Protein AF-A0AA41YH87-F1 (afdb_monomer)

Radius of gyration: 29.19 Å; Cα contacts (8 Å, |Δi|>4): 108; chains: 1; bounding box: 54×92×80 Å

Mean predicted aligned error: 12.36 Å

pLDDT: mean 82.87, std 22.03, range [35.12, 98.81]

Structure (mmCIF, N/CA/C/O backbone):
data_AF-A0AA41YH87-F1
#
_entry.id   AF-A0AA41YH87-F1
#
loop_
_atom_site.group_PDB
_atom_site.id
_atom_site.type_symbol
_atom_site.label_atom_id
_atom_site.label_alt_id
_atom_site.label_comp_id
_atom_site.label_asym_id
_atom_site.label_entity_id
_atom_site.label_seq_id
_atom_site.pdbx_PDB_ins_code
_atom_site.Cartn_x
_atom_site.Cartn_y
_atom_site.Cartn_z
_atom_site.occupancy
_atom_site.B_iso_or_equiv
_atom_site.auth_seq_id
_atom_site.auth_comp_id
_atom_site.auth_asym_id
_atom_site.auth_atom_id
_atom_site.pdbx_PDB_model_num
ATOM 1 N N . MET A 1 1 ? -31.831 76.278 13.218 1.00 44.53 1 MET A N 1
ATOM 2 C CA . MET A 1 1 ? -31.121 75.094 13.741 1.00 44.53 1 MET A CA 1
ATOM 3 C C . MET A 1 1 ? -32.189 74.102 14.171 1.00 44.53 1 MET A C 1
ATOM 5 O O . MET A 1 1 ? -32.924 74.46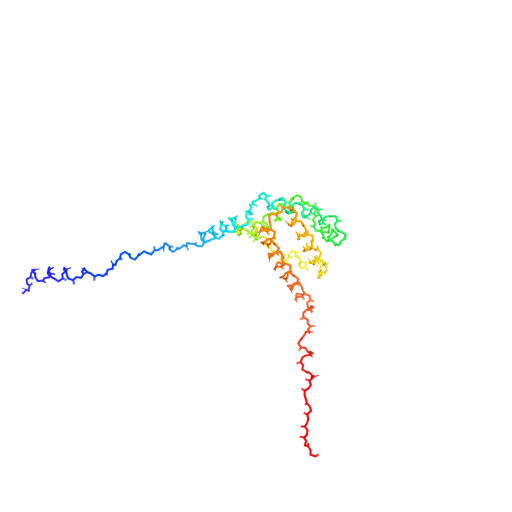3 15.080 1.00 44.53 1 MET A O 1
ATOM 9 N N . PRO A 1 2 ? -32.407 72.963 13.494 1.00 42.06 2 PRO A N 1
ATOM 10 C CA . PRO A 1 2 ? -33.414 72.016 13.960 1.00 42.06 2 PRO A CA 1
ATOM 11 C C . PRO A 1 2 ? -32.928 71.249 15.204 1.00 42.06 2 PRO A C 1
ATOM 13 O O . PRO A 1 2 ? -31.738 70.976 15.354 1.00 42.06 2 PRO A O 1
ATOM 16 N N . ASP A 1 3 ? -33.885 70.968 16.090 1.00 54.03 3 ASP A N 1
ATOM 17 C CA . ASP A 1 3 ? -33.749 70.502 17.475 1.00 54.03 3 ASP A CA 1
ATOM 18 C C . ASP A 1 3 ? -33.145 69.096 17.659 1.00 54.03 3 ASP A C 1
ATOM 20 O O . ASP A 1 3 ? -33.510 68.135 16.977 1.00 54.03 3 ASP A O 1
ATOM 24 N N . HIS A 1 4 ? -32.312 68.959 18.700 1.00 49.84 4 HIS A N 1
ATOM 25 C CA . HIS A 1 4 ? -31.611 67.734 19.131 1.00 49.84 4 HIS A CA 1
ATOM 26 C C . HIS A 1 4 ? -32.544 66.522 19.333 1.00 49.84 4 HIS A C 1
ATOM 28 O O . HIS A 1 4 ? -32.172 65.380 19.074 1.00 49.84 4 HIS A O 1
ATOM 34 N N . LYS A 1 5 ? -33.805 66.765 19.712 1.00 51.81 5 LYS A N 1
ATOM 35 C CA . LYS A 1 5 ? -34.815 65.719 19.954 1.00 51.81 5 LYS A CA 1
ATOM 36 C C . LYS A 1 5 ? -35.290 64.991 18.690 1.00 51.81 5 LYS A C 1
ATOM 38 O O . LYS A 1 5 ? -35.874 63.914 18.797 1.00 51.81 5 LYS A O 1
ATOM 43 N N . MET A 1 6 ? -35.074 65.566 17.504 1.00 46.69 6 MET A N 1
ATOM 44 C CA . MET A 1 6 ? -35.503 64.968 16.235 1.00 46.69 6 MET A CA 1
ATOM 45 C C . MET A 1 6 ? -34.471 63.974 15.676 1.00 46.69 6 MET A C 1
ATOM 47 O O . MET A 1 6 ? -34.865 63.030 14.995 1.00 46.69 6 MET A O 1
ATOM 51 N N . MET A 1 7 ? -33.182 64.123 16.016 1.00 48.84 7 MET A N 1
ATOM 52 C CA . MET A 1 7 ? -32.144 63.151 15.637 1.00 48.84 7 MET A CA 1
ATOM 53 C C . MET A 1 7 ? -32.143 61.903 16.529 1.00 48.84 7 MET A C 1
ATOM 55 O O . MET A 1 7 ? -31.853 60.814 16.042 1.00 48.84 7 MET A O 1
ATOM 59 N N . GLU A 1 8 ? -32.558 62.022 17.793 1.00 47.41 8 GLU A N 1
ATOM 60 C CA . GLU A 1 8 ? -32.632 60.879 18.718 1.00 47.41 8 GLU A CA 1
ATOM 61 C C . GLU A 1 8 ? -33.731 59.875 18.309 1.00 47.41 8 GLU A C 1
ATOM 63 O O . GLU A 1 8 ? -33.528 58.666 18.354 1.00 47.41 8 GLU A O 1
ATOM 68 N N . ARG A 1 9 ? -34.856 60.356 17.755 1.00 47.72 9 ARG A N 1
ATOM 69 C CA . ARG A 1 9 ? -35.954 59.497 17.261 1.00 47.72 9 ARG A CA 1
ATOM 70 C C . ARG A 1 9 ? -35.672 58.791 15.931 1.00 47.72 9 ARG A C 1
ATOM 72 O O . ARG A 1 9 ? -36.423 57.893 15.558 1.00 47.72 9 ARG A O 1
ATOM 79 N N . MET A 1 10 ? -34.620 59.183 15.211 1.00 40.84 10 MET A N 1
ATOM 80 C CA . MET A 1 10 ? -34.190 58.498 13.984 1.00 40.84 10 MET A CA 1
ATOM 81 C C . MET A 1 10 ? -33.182 57.372 14.259 1.00 40.84 10 MET A C 1
ATOM 83 O O . MET A 1 10 ? -32.973 56.536 13.383 1.00 40.84 10 MET A O 1
ATOM 87 N N . ALA A 1 11 ? -32.622 57.294 15.472 1.00 45.78 11 ALA A N 1
ATOM 88 C CA . ALA A 1 11 ? -31.689 56.239 15.867 1.00 45.78 11 ALA A CA 1
ATOM 89 C C . ALA A 1 11 ? -32.376 54.971 16.421 1.00 45.78 11 ALA A C 1
ATOM 91 O O . ALA A 1 11 ? -31.776 53.901 16.405 1.00 45.78 11 ALA A O 1
ATOM 92 N N . GLU A 1 12 ? -33.640 55.045 16.854 1.00 40.56 12 GLU A N 1
ATOM 93 C CA . GLU A 1 12 ? -34.347 53.912 17.487 1.00 40.56 12 GLU A CA 1
ATOM 94 C C . GLU A 1 12 ? -35.208 53.060 16.534 1.00 40.56 12 GLU A C 1
ATOM 96 O O . GLU A 1 12 ? -35.778 52.052 16.950 1.00 40.56 12 GLU A O 1
ATOM 101 N N . LYS A 1 13 ? -35.302 53.402 15.241 1.00 48.38 13 LYS A N 1
ATOM 102 C CA . LYS A 1 13 ? -36.143 52.670 14.273 1.00 48.38 13 LYS A CA 1
ATOM 103 C C . LYS A 1 13 ? -35.336 51.917 13.215 1.00 48.38 13 LYS A C 1
ATOM 105 O O . LYS A 1 13 ? -35.600 52.066 12.030 1.00 48.38 13 LYS A O 1
ATOM 110 N N . ASN A 1 14 ? -34.370 51.109 13.650 1.00 36.12 14 ASN A N 1
ATOM 111 C CA . ASN A 1 14 ? -33.783 50.035 12.836 1.00 36.12 14 ASN A CA 1
ATOM 112 C C . ASN A 1 14 ? -33.251 48.889 13.714 1.00 36.12 14 ASN A C 1
ATOM 114 O O . ASN A 1 14 ? -32.131 48.415 13.561 1.00 36.12 14 ASN A O 1
ATOM 118 N N . MET A 1 15 ? -34.091 48.424 14.640 1.00 44.00 15 MET A N 1
ATOM 119 C CA . MET A 1 15 ? -33.871 47.184 15.379 1.00 44.00 15 MET A CA 1
ATOM 120 C C . MET A 1 15 ? -35.036 46.234 15.099 1.00 44.00 15 MET A C 1
ATOM 122 O O . MET A 1 15 ? -36.010 46.215 15.840 1.00 44.00 15 MET A O 1
ATOM 126 N N . ALA A 1 16 ? -34.959 45.516 13.974 1.00 47.44 16 ALA A N 1
ATOM 127 C CA . ALA A 1 16 ? -35.670 44.256 13.726 1.00 47.44 16 ALA A CA 1
ATOM 128 C C . ALA A 1 16 ? -35.273 43.679 12.355 1.00 47.44 16 ALA A C 1
ATOM 130 O O . ALA A 1 16 ? -36.016 43.829 11.391 1.00 47.44 16 ALA A O 1
ATOM 131 N N . ALA A 1 17 ? -34.101 43.048 12.274 1.00 44.59 17 ALA A N 1
ATOM 132 C CA . ALA A 1 17 ? -33.824 41.906 11.396 1.00 44.59 17 ALA A CA 1
ATOM 133 C C . ALA A 1 17 ? -32.347 41.528 11.544 1.00 44.59 17 ALA A C 1
ATOM 135 O O . ALA A 1 17 ? -31.503 42.091 10.865 1.00 44.59 17 ALA A O 1
ATOM 136 N N . ASP A 1 18 ? -32.043 40.631 12.475 1.00 36.50 18 ASP A N 1
ATOM 137 C CA . ASP A 1 18 ? -31.245 39.445 12.161 1.00 36.50 18 ASP A CA 1
ATOM 138 C C . ASP A 1 18 ? -31.349 38.492 13.354 1.00 36.50 18 ASP A C 1
ATOM 140 O O . ASP A 1 18 ? -31.059 38.855 14.497 1.00 36.50 18 ASP A O 1
ATOM 144 N N . GLY A 1 19 ? -31.906 37.307 13.111 1.00 37.94 19 GLY A N 1
ATOM 145 C CA . GLY A 1 19 ? -31.975 36.260 14.124 1.00 37.94 19 GLY A CA 1
ATOM 146 C C . GLY A 1 19 ? -30.574 35.725 14.424 1.00 37.94 19 GLY A C 1
ATOM 147 O O . GLY A 1 19 ? -29.628 36.027 13.697 1.00 37.94 19 GLY A O 1
ATOM 148 N N . PRO A 1 20 ? -30.398 34.889 15.460 1.00 41.78 20 PRO A N 1
ATOM 149 C CA . PRO A 1 20 ? -29.190 34.092 15.555 1.00 41.78 20 PRO A CA 1
ATOM 150 C C . PRO A 1 20 ? -29.230 33.079 14.405 1.00 41.78 20 PRO A C 1
ATOM 152 O O . PRO A 1 20 ? -29.770 31.981 14.544 1.00 41.78 20 PRO A O 1
ATOM 155 N N . GLU A 1 21 ? -28.704 33.460 13.241 1.00 42.56 21 GLU A N 1
ATOM 156 C CA . GLU A 1 21 ? -28.328 32.502 12.217 1.00 42.56 21 GLU A CA 1
ATOM 157 C C . GLU A 1 21 ? -27.317 31.570 12.881 1.00 42.56 21 GLU A C 1
ATOM 159 O O . GLU A 1 21 ? -26.202 31.955 13.241 1.00 42.56 21 GLU A O 1
ATOM 164 N N . SER A 1 22 ? -27.769 30.343 13.135 1.00 47.03 22 SER A N 1
ATOM 165 C CA . SER A 1 22 ? -26.945 29.216 13.535 1.00 47.03 22 SER A CA 1
ATOM 166 C C . SER A 1 22 ? -25.978 28.916 12.390 1.00 47.03 22 SER A C 1
ATOM 168 O O . SER A 1 22 ? -26.154 27.986 11.607 1.00 47.03 22 SER A O 1
ATOM 170 N N . ALA A 1 23 ? -24.954 29.750 12.256 1.00 44.34 23 ALA A N 1
ATOM 171 C CA . ALA A 1 23 ? -23.820 29.482 11.408 1.00 44.34 23 ALA A CA 1
ATOM 172 C C . ALA A 1 23 ? -22.988 28.432 12.138 1.00 44.34 23 ALA A C 1
ATOM 174 O O . ALA A 1 23 ? -22.139 28.748 12.975 1.00 44.34 23 ALA A O 1
ATOM 175 N N . ALA A 1 24 ? -23.266 27.159 11.847 1.00 49.97 24 ALA A N 1
ATOM 176 C CA . ALA A 1 24 ? -22.319 26.091 12.124 1.00 49.97 24 ALA A CA 1
ATOM 177 C C . ALA A 1 24 ? -20.919 26.572 11.682 1.00 49.97 24 ALA A C 1
ATOM 179 O O . ALA A 1 24 ? -20.800 27.130 10.582 1.00 49.97 24 ALA A O 1
ATOM 180 N N . PRO A 1 25 ? -19.872 26.429 12.517 1.00 54.53 25 PRO A N 1
ATOM 181 C CA . PRO A 1 25 ? -18.551 26.940 12.179 1.00 54.53 25 PRO A CA 1
ATOM 182 C C . PRO A 1 25 ? -18.125 26.432 10.801 1.00 54.53 25 PRO A C 1
ATOM 184 O O . PRO A 1 25 ? -18.286 25.249 10.500 1.00 54.53 25 PRO A O 1
ATOM 187 N N . ARG A 1 26 ? -17.591 27.317 9.947 1.00 59.16 26 ARG A N 1
ATOM 188 C CA . ARG A 1 26 ? -16.990 26.905 8.672 1.00 59.16 26 ARG A CA 1
ATOM 189 C C . ARG A 1 26 ? -15.789 26.023 8.982 1.00 59.16 26 ARG A C 1
ATOM 191 O O . ARG A 1 26 ? -14.703 26.517 9.260 1.00 59.16 26 ARG A O 1
ATOM 198 N N . GLU A 1 27 ? -16.027 24.722 8.964 1.00 59.44 27 GLU A N 1
ATOM 199 C CA . GLU A 1 27 ? -15.049 23.704 9.305 1.00 59.44 27 GLU A CA 1
ATOM 200 C C . GLU A 1 27 ? -13.772 23.849 8.470 1.00 59.44 27 GLU A C 1
ATOM 202 O O . GLU A 1 27 ? -13.808 23.803 7.234 1.00 59.44 27 GLU A O 1
ATOM 207 N N . GLY A 1 28 ? -12.632 23.992 9.147 1.00 72.19 28 GLY A N 1
ATOM 208 C CA . GLY A 1 28 ? -11.332 24.094 8.491 1.00 72.19 28 GLY A CA 1
ATOM 209 C C . GLY A 1 28 ? -10.930 22.789 7.794 1.00 72.19 28 GLY A C 1
ATOM 210 O O . GLY A 1 28 ? -11.385 21.697 8.145 1.00 72.19 28 GLY A O 1
ATOM 211 N N . GLY A 1 29 ? -10.014 22.873 6.823 1.00 81.69 29 GLY A N 1
ATOM 212 C CA . GLY A 1 29 ? -9.455 21.698 6.136 1.00 81.69 29 GLY A CA 1
ATOM 213 C C . GLY A 1 29 ? -8.954 20.583 7.078 1.00 81.69 29 GLY A C 1
ATOM 214 O O . GLY A 1 29 ? -9.273 19.418 6.831 1.00 81.69 29 GLY A O 1
ATOM 215 N N . PRO A 1 30 ? -8.224 20.891 8.173 1.00 84.12 30 PRO A N 1
ATOM 216 C CA . PRO A 1 30 ? -7.782 19.886 9.144 1.00 84.12 30 PRO A CA 1
ATOM 217 C C . PRO A 1 30 ? -8.930 19.190 9.886 1.00 84.12 30 PRO A C 1
ATOM 219 O O . PRO A 1 30 ? -8.925 17.967 10.007 1.00 84.12 30 PRO A O 1
ATOM 222 N N . GLU A 1 31 ? -9.935 19.945 10.326 1.00 86.31 31 GLU A N 1
ATOM 223 C CA . GLU A 1 31 ? -11.087 19.414 11.064 1.00 86.31 31 GLU A CA 1
ATOM 224 C C . GLU A 1 31 ? -11.933 18.494 10.183 1.00 86.31 31 GLU A C 1
ATOM 226 O O . GLU A 1 31 ? -12.374 17.428 10.617 1.00 86.31 31 GLU A O 1
ATOM 231 N N . ARG A 1 32 ? -12.118 18.878 8.912 1.00 86.31 32 ARG A N 1
ATOM 232 C CA . ARG A 1 32 ? -12.841 18.064 7.931 1.00 86.31 32 ARG A CA 1
ATOM 233 C C . ARG A 1 32 ? -12.152 16.721 7.725 1.00 86.31 32 ARG A C 1
ATOM 235 O O . ARG A 1 32 ? -12.827 15.694 7.696 1.00 86.31 32 ARG A O 1
ATOM 242 N N . ARG A 1 33 ? -10.820 16.716 7.603 1.00 87.62 33 ARG A N 1
ATOM 243 C CA . ARG A 1 33 ? -10.047 15.470 7.497 1.00 87.62 33 ARG A CA 1
ATOM 244 C C . ARG A 1 33 ? -10.216 14.611 8.744 1.00 87.62 33 ARG A C 1
ATOM 246 O O . ARG A 1 33 ? -10.541 13.441 8.601 1.00 87.62 33 ARG A O 1
ATOM 253 N N . ALA A 1 34 ? -10.099 15.198 9.936 1.00 90.38 34 ALA A N 1
ATOM 254 C CA . ALA A 1 34 ? -10.263 14.471 11.194 1.00 90.38 34 ALA A CA 1
ATOM 255 C C . ALA A 1 34 ? -11.636 13.784 11.304 1.00 90.38 34 ALA A C 1
ATOM 257 O O . ALA A 1 34 ? -11.698 12.599 11.627 1.00 90.38 34 ALA A O 1
ATOM 258 N N . ARG A 1 35 ? -12.730 14.477 10.952 1.00 93.81 35 ARG A N 1
ATOM 259 C CA . ARG A 1 35 ? -14.074 13.871 10.929 1.00 93.81 35 ARG A CA 1
ATOM 260 C C . ARG A 1 35 ? -14.196 12.727 9.926 1.00 93.81 35 ARG A C 1
ATOM 262 O O . ARG A 1 35 ? -14.799 11.704 10.242 1.00 93.81 35 ARG A O 1
ATOM 269 N N . ILE A 1 36 ? -13.628 12.876 8.728 1.00 93.31 36 ILE A N 1
ATOM 270 C CA . ILE A 1 36 ? -13.641 11.807 7.719 1.00 93.31 36 ILE A CA 1
ATOM 271 C C . ILE A 1 36 ? -12.866 10.589 8.227 1.00 93.31 36 ILE A C 1
ATOM 273 O O . ILE A 1 36 ? -13.396 9.479 8.180 1.00 93.31 36 ILE A O 1
ATOM 277 N N . THR A 1 37 ? -11.654 10.795 8.748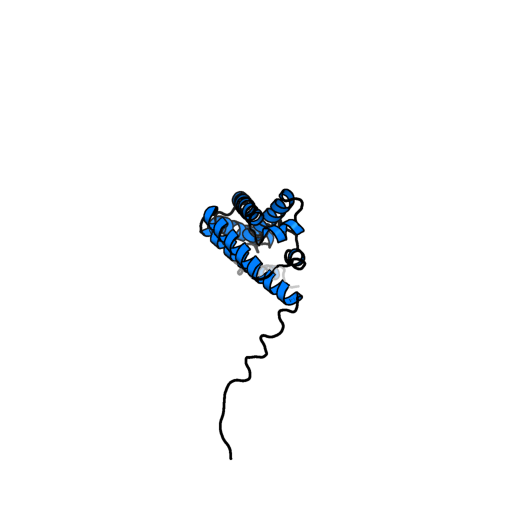 1.00 95.00 37 THR A N 1
ATOM 278 C CA . THR A 1 37 ? -10.819 9.735 9.324 1.00 95.00 37 THR A CA 1
ATOM 279 C C . THR A 1 37 ? -11.552 9.016 10.451 1.00 95.00 37 THR A C 1
ATOM 281 O O . THR A 1 37 ? -11.681 7.796 10.405 1.00 95.00 37 THR A O 1
ATOM 284 N N . GLN A 1 38 ? -12.127 9.752 11.406 1.00 95.19 38 GLN A N 1
ATOM 285 C CA . GLN A 1 38 ? -12.894 9.165 12.504 1.00 95.19 38 GLN A CA 1
ATOM 286 C C . GLN A 1 38 ? -14.093 8.353 11.994 1.00 95.19 38 GLN A C 1
ATOM 288 O O . GLN A 1 38 ? -14.334 7.243 12.464 1.00 95.19 38 GLN A O 1
ATOM 293 N N . GLY A 1 39 ? -14.817 8.863 10.994 1.00 96.94 39 GLY A N 1
ATOM 294 C CA . GLY A 1 39 ? -15.927 8.139 10.381 1.00 96.94 39 GLY A CA 1
ATOM 295 C C . GLY A 1 39 ? -15.488 6.855 9.672 1.00 96.94 39 GLY A C 1
ATOM 296 O O . GLY A 1 39 ? -16.221 5.870 9.697 1.00 96.94 39 GLY A O 1
ATOM 297 N N . ILE A 1 40 ? -14.307 6.839 9.046 1.00 96.38 40 ILE A N 1
ATOM 298 C CA . ILE A 1 40 ? -13.725 5.615 8.478 1.00 96.38 40 ILE A CA 1
ATOM 299 C C . ILE A 1 40 ? -13.455 4.612 9.597 1.00 96.38 40 ILE A C 1
ATOM 301 O O . ILE A 1 40 ? -14.004 3.517 9.547 1.00 96.38 40 ILE A O 1
ATOM 305 N N . MET A 1 41 ? -12.697 5.012 10.622 1.00 97.31 41 MET A N 1
ATOM 306 C CA . MET A 1 41 ? -12.326 4.142 11.745 1.00 97.31 41 MET A CA 1
ATOM 307 C C . MET A 1 41 ? -13.556 3.528 12.424 1.00 97.31 41 MET A C 1
ATOM 309 O O . MET A 1 41 ? -13.569 2.339 12.709 1.00 97.31 41 MET A O 1
ATOM 313 N N . GLN A 1 42 ? -14.626 4.304 12.621 1.00 97.19 42 GLN A N 1
ATOM 314 C CA . GLN A 1 42 ? -15.870 3.805 13.217 1.00 97.19 42 GLN A CA 1
ATOM 315 C C . GLN A 1 42 ? -16.590 2.766 12.350 1.00 97.19 42 GLN A C 1
ATOM 317 O O . GLN A 1 42 ? -17.171 1.828 12.886 1.00 97.19 42 GLN A O 1
ATOM 322 N N . ARG A 1 43 ? -16.587 2.931 11.021 1.00 97.56 43 ARG A N 1
ATOM 323 C CA . ARG A 1 43 ? -17.282 2.007 10.108 1.00 97.56 43 ARG A CA 1
ATOM 324 C C . ARG A 1 43 ? -16.485 0.744 9.814 1.00 97.56 43 ARG A C 1
ATOM 326 O O . ARG A 1 43 ? -17.087 -0.285 9.528 1.00 97.56 43 ARG A O 1
ATOM 333 N N . THR A 1 44 ? -15.159 0.835 9.811 1.00 97.75 44 THR A N 1
ATOM 334 C CA . THR A 1 44 ? -14.284 -0.263 9.382 1.00 97.75 44 THR A CA 1
ATOM 335 C C . THR A 1 44 ? -13.574 -0.952 10.540 1.00 97.75 44 THR A C 1
ATOM 337 O O . THR A 1 44 ? -13.189 -2.105 10.398 1.00 97.75 44 THR A O 1
ATOM 340 N N . GLY A 1 45 ? -13.391 -0.272 11.674 1.00 97.69 45 GLY A N 1
ATOM 341 C CA . GLY A 1 45 ? -12.549 -0.738 12.776 1.00 97.69 45 GLY A CA 1
ATOM 342 C C . GLY A 1 45 ? -11.047 -0.596 12.512 1.00 97.69 45 GLY A C 1
ATOM 343 O O . GLY A 1 45 ? -10.255 -1.105 13.294 1.00 97.69 45 GLY A O 1
ATOM 344 N N . ILE A 1 46 ? -10.643 0.072 11.424 1.00 98.38 46 ILE A N 1
ATOM 345 C CA . ILE A 1 46 ? -9.225 0.232 11.079 1.00 98.38 46 ILE A CA 1
ATOM 346 C C . ILE A 1 46 ? -8.532 1.133 12.102 1.00 98.38 46 ILE A C 1
ATOM 348 O O . ILE A 1 46 ? -8.950 2.271 12.326 1.00 98.38 46 ILE A O 1
ATOM 352 N N . ASP A 1 47 ? -7.414 0.647 12.630 1.00 97.88 47 ASP A N 1
ATOM 353 C CA . ASP A 1 47 ? -6.447 1.405 13.411 1.00 97.88 47 ASP A CA 1
ATOM 354 C C . ASP A 1 47 ? -5.010 1.132 12.928 1.00 97.88 47 ASP A C 1
ATOM 356 O O . ASP A 1 47 ? -4.774 0.436 11.937 1.00 97.88 47 ASP A O 1
ATOM 360 N N . GLU A 1 48 ? -4.033 1.726 13.610 1.00 97.62 48 GLU A N 1
ATOM 361 C CA . GLU A 1 48 ? -2.624 1.597 13.237 1.00 97.62 48 GLU A CA 1
ATOM 362 C C . GLU A 1 48 ? -2.039 0.210 13.507 1.00 97.62 48 GLU A C 1
ATOM 364 O O . GLU A 1 48 ? -1.135 -0.222 12.791 1.00 97.62 48 GLU A O 1
ATOM 369 N N . THR A 1 49 ? -2.574 -0.506 14.495 1.00 98.38 49 THR A N 1
ATOM 370 C CA . THR A 1 49 ? -2.165 -1.879 14.804 1.00 98.38 49 THR A CA 1
ATOM 371 C C . THR A 1 49 ? -2.587 -2.814 13.678 1.00 98.38 49 THR A C 1
ATOM 373 O O . THR A 1 49 ? -1.760 -3.566 13.167 1.00 98.38 49 THR A O 1
ATOM 376 N N . MET A 1 50 ? -3.836 -2.699 13.222 1.00 98.56 50 MET A N 1
ATOM 377 C CA . MET A 1 50 ? -4.373 -3.475 12.107 1.00 98.56 50 MET A CA 1
ATOM 378 C C . MET A 1 50 ? -3.609 -3.202 10.810 1.00 98.56 50 MET A C 1
ATOM 380 O O . MET A 1 50 ? -3.275 -4.131 10.078 1.00 98.56 50 MET A O 1
ATOM 384 N N . ILE A 1 51 ? -3.288 -1.933 10.528 1.00 98.56 51 ILE A N 1
ATOM 385 C CA . ILE A 1 51 ? -2.457 -1.579 9.369 1.00 98.56 51 ILE A CA 1
ATOM 386 C C . ILE A 1 51 ? -1.083 -2.244 9.480 1.00 98.56 51 ILE A C 1
ATOM 388 O O . ILE A 1 51 ? -0.602 -2.812 8.501 1.00 98.56 51 ILE A O 1
ATOM 392 N N . ALA A 1 52 ? -0.444 -2.175 10.650 1.00 98.44 52 ALA A N 1
ATOM 393 C CA . ALA A 1 52 ? 0.868 -2.771 10.853 1.00 98.44 52 ALA A CA 1
ATOM 394 C C . ALA A 1 52 ? 0.849 -4.291 10.645 1.00 98.44 52 ALA A C 1
ATOM 396 O O . ALA A 1 52 ? 1.718 -4.804 9.944 1.00 98.44 52 ALA A O 1
ATOM 397 N N . GLU A 1 53 ? -0.145 -4.984 11.200 1.00 98.62 53 GLU A N 1
ATOM 398 C CA . GLU A 1 53 ? -0.318 -6.432 11.065 1.00 98.62 53 GLU A CA 1
ATOM 399 C C . GLU A 1 53 ? -0.569 -6.847 9.611 1.00 98.62 53 GLU A C 1
ATOM 401 O O . GLU A 1 53 ? 0.191 -7.655 9.069 1.00 98.62 53 GLU A O 1
ATOM 406 N N . LEU A 1 54 ? -1.559 -6.234 8.948 1.00 98.75 54 LEU A N 1
ATOM 407 C CA . LEU A 1 54 ? -1.882 -6.508 7.546 1.00 98.75 54 LEU A CA 1
ATOM 408 C C . LEU A 1 54 ? -0.657 -6.321 6.646 1.00 98.75 54 LEU A C 1
ATOM 410 O O . LEU A 1 54 ? -0.323 -7.205 5.861 1.00 98.75 54 LEU A O 1
ATOM 414 N N . VAL A 1 55 ? 0.038 -5.186 6.773 1.00 98.56 55 VAL A N 1
ATOM 415 C CA . VAL A 1 55 ? 1.210 -4.872 5.944 1.00 98.56 55 VAL A CA 1
ATOM 416 C C . VAL A 1 55 ? 2.347 -5.855 6.207 1.00 98.56 55 VAL A C 1
ATOM 418 O O . VAL A 1 55 ? 2.939 -6.363 5.255 1.00 98.56 55 VAL A O 1
ATOM 421 N N . SER A 1 56 ? 2.650 -6.153 7.470 1.00 98.44 56 SER A N 1
ATOM 422 C CA . SER A 1 56 ? 3.727 -7.082 7.812 1.00 98.44 56 SER A CA 1
ATOM 423 C C . SER A 1 56 ? 3.460 -8.495 7.285 1.00 98.44 56 SER A C 1
ATOM 425 O O . SER A 1 56 ? 4.348 -9.082 6.667 1.00 98.44 56 SER A O 1
ATOM 427 N N . ILE A 1 57 ? 2.246 -9.026 7.458 1.00 98.69 57 ILE A N 1
ATOM 428 C CA . ILE A 1 57 ? 1.894 -10.371 6.976 1.00 98.69 57 ILE A CA 1
ATOM 429 C C . ILE A 1 57 ? 1.880 -10.409 5.446 1.00 98.69 57 ILE A C 1
ATOM 431 O O . ILE A 1 57 ? 2.436 -11.328 4.841 1.00 98.69 57 ILE A O 1
ATOM 435 N N . PHE A 1 58 ? 1.302 -9.392 4.808 1.00 98.75 58 PHE A N 1
ATOM 436 C CA . PHE A 1 58 ? 1.229 -9.316 3.355 1.00 98.75 58 PHE A CA 1
ATOM 437 C C . PHE A 1 58 ? 2.623 -9.322 2.716 1.00 98.75 58 PHE A C 1
ATOM 439 O O . PHE A 1 58 ? 2.903 -10.134 1.834 1.00 98.75 58 PHE A O 1
ATOM 446 N N . TYR A 1 59 ? 3.539 -8.475 3.188 1.00 98.44 59 TYR A N 1
ATOM 447 C CA . TYR A 1 59 ? 4.877 -8.411 2.602 1.00 98.44 59 TYR A CA 1
ATOM 448 C C . TYR A 1 59 ? 5.780 -9.586 2.994 1.00 98.44 59 TYR A C 1
ATOM 450 O O . TYR A 1 59 ? 6.715 -9.896 2.254 1.00 98.44 59 TYR A O 1
ATOM 458 N N . ALA A 1 60 ? 5.493 -10.293 4.090 1.00 98.31 60 ALA A N 1
ATOM 459 C CA . ALA A 1 60 ? 6.112 -11.593 4.346 1.00 98.31 60 ALA A CA 1
ATOM 460 C C . ALA A 1 60 ? 5.722 -12.621 3.266 1.00 98.31 60 ALA A C 1
ATOM 462 O O . ALA A 1 60 ? 6.559 -13.414 2.843 1.00 98.31 60 ALA A O 1
ATOM 463 N N . ARG A 1 61 ? 4.482 -12.577 2.757 1.00 98.56 61 ARG A N 1
ATOM 464 C CA . ARG A 1 61 ? 4.034 -13.433 1.641 1.00 98.56 61 ARG A CA 1
ATOM 465 C C . ARG A 1 61 ? 4.637 -13.010 0.311 1.00 98.56 61 ARG A C 1
ATOM 467 O O . ARG A 1 61 ? 5.097 -13.868 -0.432 1.00 98.56 61 ARG A O 1
ATOM 474 N N . VAL A 1 62 ? 4.699 -11.706 0.037 1.00 98.25 62 VAL A N 1
ATOM 475 C CA . VAL A 1 62 ? 5.345 -11.161 -1.174 1.00 98.25 62 VAL A CA 1
ATOM 476 C C . VAL A 1 62 ? 6.806 -11.612 -1.281 1.00 98.25 62 VAL A C 1
ATOM 478 O O . VAL A 1 62 ? 7.251 -11.965 -2.367 1.00 98.25 62 VAL A O 1
ATOM 481 N N . GLN A 1 63 ? 7.539 -11.663 -0.164 1.00 97.12 63 GLN A N 1
ATOM 482 C CA . GLN A 1 63 ? 8.929 -12.142 -0.128 1.00 97.12 63 GLN A CA 1
ATOM 483 C C . GLN A 1 63 ? 9.099 -13.620 -0.496 1.00 97.12 63 GLN A C 1
ATOM 485 O O . GLN A 1 63 ? 10.186 -14.026 -0.901 1.00 97.12 63 GLN A O 1
ATOM 490 N N . LEU A 1 64 ? 8.048 -14.423 -0.348 1.00 97.88 64 LEU A N 1
ATOM 491 C CA . LEU A 1 64 ? 8.056 -15.851 -0.666 1.00 97.88 64 LEU A CA 1
ATOM 492 C C . LEU A 1 64 ? 7.422 -16.150 -2.029 1.00 97.88 64 LEU A C 1
ATOM 494 O O . LEU A 1 64 ? 7.469 -17.290 -2.490 1.00 97.88 64 LEU A O 1
ATOM 498 N N . ASP A 1 65 ? 6.814 -15.151 -2.668 1.00 98.56 65 ASP A N 1
ATOM 499 C CA . ASP A 1 65 ? 6.105 -15.334 -3.921 1.00 98.56 65 ASP A CA 1
ATOM 500 C C . ASP A 1 65 ? 7.074 -15.401 -5.117 1.00 98.56 65 ASP A C 1
ATOM 502 O O . ASP A 1 65 ? 7.837 -14.459 -5.329 1.00 98.56 65 ASP A O 1
ATOM 506 N N . PRO A 1 66 ? 7.041 -16.459 -5.949 1.00 97.81 66 PRO A N 1
ATOM 507 C CA . PRO A 1 66 ? 7.996 -16.617 -7.047 1.00 97.81 66 PRO A CA 1
ATOM 508 C C . PRO A 1 66 ? 7.948 -15.518 -8.117 1.00 97.81 66 PRO A C 1
ATOM 510 O O . PRO A 1 66 ? 8.961 -15.288 -8.777 1.00 97.81 66 PRO A O 1
ATOM 513 N N . LEU A 1 67 ? 6.796 -14.867 -8.315 1.00 97.88 67 LEU A N 1
ATOM 514 C CA . LEU A 1 67 ? 6.633 -13.814 -9.319 1.00 97.88 67 LEU A CA 1
ATOM 515 C C . LEU A 1 67 ? 7.038 -12.449 -8.754 1.00 97.88 67 LEU A C 1
ATOM 517 O O . LEU A 1 67 ? 7.721 -11.677 -9.423 1.00 97.88 67 LEU A O 1
ATOM 521 N N . LEU A 1 68 ? 6.643 -12.150 -7.514 1.00 98.12 68 LEU A N 1
ATOM 522 C CA . LEU A 1 68 ? 6.879 -10.835 -6.916 1.00 98.12 68 LEU A CA 1
ATOM 523 C C . LEU A 1 68 ? 8.242 -10.718 -6.229 1.00 98.12 68 LEU A C 1
ATOM 525 O O . LEU A 1 68 ? 8.884 -9.671 -6.345 1.00 98.12 68 LEU A O 1
ATOM 529 N N . ALA A 1 69 ? 8.708 -11.760 -5.535 1.00 97.12 69 ALA A N 1
ATOM 530 C CA . ALA A 1 69 ? 9.936 -11.702 -4.743 1.00 97.12 69 ALA A CA 1
ATOM 531 C C . ALA A 1 69 ? 11.161 -11.216 -5.543 1.00 97.12 69 ALA A C 1
ATOM 533 O O . ALA A 1 69 ? 11.880 -10.359 -5.023 1.00 97.12 69 ALA A O 1
ATOM 534 N N . PRO A 1 70 ? 11.395 -11.645 -6.805 1.00 96.94 70 PRO A N 1
ATOM 535 C CA . PRO A 1 70 ? 12.525 -11.151 -7.594 1.00 96.94 70 PRO A CA 1
ATOM 536 C C . PRO A 1 70 ? 12.502 -9.635 -7.838 1.00 96.94 70 PRO A C 1
ATOM 538 O O . PRO A 1 70 ? 13.558 -9.004 -7.848 1.00 96.94 70 PRO A O 1
ATOM 541 N N . ILE A 1 71 ? 11.316 -9.032 -7.990 1.00 96.44 71 ILE A N 1
ATOM 542 C CA . ILE A 1 71 ? 11.164 -7.586 -8.216 1.00 96.44 71 ILE A CA 1
ATOM 543 C C . ILE A 1 71 ? 11.588 -6.798 -6.975 1.00 96.44 71 ILE A C 1
ATOM 545 O O . ILE A 1 71 ? 12.304 -5.800 -7.078 1.00 96.44 71 ILE A O 1
ATOM 549 N N . PHE A 1 72 ? 11.165 -7.256 -5.793 1.00 95.31 72 PHE A N 1
ATOM 550 C CA . PHE A 1 72 ? 11.524 -6.616 -4.529 1.00 95.31 72 PHE A CA 1
ATOM 551 C C . PHE A 1 72 ? 12.990 -6.858 -4.167 1.00 95.31 72 PHE A C 1
ATOM 553 O O . PHE A 1 72 ? 13.661 -5.919 -3.746 1.00 95.31 72 PHE A O 1
ATOM 560 N N . ALA A 1 73 ? 13.518 -8.064 -4.396 1.00 94.00 73 ALA A N 1
ATOM 561 C CA . ALA A 1 73 ? 14.916 -8.399 -4.121 1.00 94.00 73 ALA A CA 1
ATOM 562 C C . ALA A 1 73 ? 15.915 -7.531 -4.911 1.00 94.00 73 ALA A C 1
ATOM 564 O O . ALA A 1 73 ? 17.026 -7.299 -4.446 1.00 94.00 73 ALA A O 1
ATOM 565 N N . GLU A 1 74 ? 15.527 -7.009 -6.081 1.00 92.75 74 GLU A N 1
ATOM 566 C CA . GLU A 1 74 ? 16.365 -6.090 -6.865 1.00 92.75 74 GLU A CA 1
ATOM 567 C C . GLU A 1 74 ? 16.443 -4.671 -6.262 1.00 92.75 74 GLU A C 1
ATOM 569 O O . GLU A 1 74 ? 17.333 -3.895 -6.616 1.00 92.75 74 GLU A O 1
ATOM 574 N N . LYS A 1 75 ? 15.488 -4.279 -5.405 1.00 92.38 75 LYS A N 1
ATOM 575 C CA . LYS A 1 75 ? 15.312 -2.879 -4.963 1.00 92.38 75 LYS A CA 1
ATOM 576 C C . LYS A 1 75 ? 15.295 -2.673 -3.455 1.00 92.38 75 LYS A C 1
ATOM 578 O O . LYS A 1 75 ? 15.455 -1.536 -3.015 1.00 92.38 75 LYS A O 1
ATOM 583 N N . VAL A 1 76 ? 15.047 -3.722 -2.680 1.00 94.31 76 VAL A N 1
ATOM 584 C CA . VAL A 1 76 ? 14.880 -3.653 -1.229 1.00 94.31 76 VAL A CA 1
ATOM 585 C C . VAL A 1 76 ? 16.030 -4.388 -0.561 1.00 94.31 76 VAL A C 1
ATOM 587 O O . VAL A 1 76 ? 16.103 -5.612 -0.597 1.00 94.31 76 VAL A O 1
ATOM 590 N N . GLU A 1 77 ? 16.918 -3.618 0.060 1.00 92.44 77 GLU A N 1
ATOM 591 C CA . GLU A 1 77 ? 18.035 -4.141 0.854 1.00 92.44 77 GLU A CA 1
ATOM 592 C C . GLU A 1 77 ? 17.655 -4.238 2.339 1.00 92.44 77 GLU A C 1
ATOM 594 O O . GLU A 1 77 ? 17.858 -5.271 2.972 1.00 92.44 77 GLU A O 1
ATOM 599 N N . ASP A 1 78 ? 17.051 -3.176 2.881 1.00 96.00 78 ASP A N 1
ATOM 600 C CA . ASP A 1 78 ? 16.573 -3.101 4.264 1.00 96.00 78 ASP A CA 1
ATOM 601 C C . ASP A 1 78 ? 15.049 -3.287 4.307 1.00 96.00 78 ASP A C 1
ATOM 603 O O . ASP A 1 78 ? 14.269 -2.364 4.035 1.00 96.00 78 ASP A O 1
ATOM 607 N N . TRP A 1 79 ? 14.626 -4.512 4.627 1.00 95.62 79 TRP A N 1
ATOM 608 C CA . TRP A 1 79 ? 13.212 -4.860 4.730 1.00 95.62 79 TRP A CA 1
ATOM 609 C C . TRP A 1 79 ? 12.515 -4.167 5.896 1.00 95.62 79 TRP A C 1
ATOM 611 O O . TRP A 1 79 ? 11.380 -3.729 5.725 1.00 95.62 79 TRP A O 1
ATOM 621 N N . ASP A 1 80 ? 13.172 -3.992 7.040 1.00 95.25 80 ASP A N 1
ATOM 622 C CA . ASP A 1 80 ? 12.549 -3.362 8.206 1.00 95.25 80 ASP A CA 1
ATOM 623 C C . ASP A 1 80 ? 12.210 -1.899 7.900 1.00 95.25 80 ASP A C 1
ATOM 625 O O . ASP A 1 80 ? 11.067 -1.459 8.072 1.00 95.25 80 ASP A O 1
ATOM 629 N N . GLN A 1 81 ? 13.163 -1.156 7.326 1.00 96.06 81 GLN A N 1
ATOM 630 C CA . GLN A 1 81 ? 12.924 0.217 6.886 1.00 96.06 81 GLN A CA 1
ATOM 631 C C . GLN A 1 81 ? 11.847 0.291 5.793 1.00 96.06 81 GLN A C 1
ATOM 633 O O . GLN A 1 81 ? 11.007 1.203 5.795 1.00 96.06 81 GLN A O 1
ATOM 638 N N . HIS A 1 82 ? 11.855 -0.650 4.845 1.00 96.56 82 HIS A N 1
ATOM 639 C CA . HIS A 1 82 ? 10.865 -0.689 3.774 1.00 96.56 82 HIS A CA 1
ATOM 640 C C . HIS A 1 82 ? 9.447 -0.908 4.316 1.00 96.56 82 HIS A C 1
ATOM 642 O O . HIS A 1 82 ? 8.519 -0.190 3.932 1.00 96.56 82 HIS A O 1
ATOM 648 N N . ILE A 1 83 ? 9.283 -1.839 5.257 1.00 97.38 83 ILE A N 1
ATOM 649 C CA . ILE A 1 83 ? 8.000 -2.136 5.894 1.00 97.38 83 ILE A CA 1
ATOM 650 C C . ILE A 1 83 ? 7.479 -0.936 6.688 1.00 97.38 83 ILE A C 1
ATOM 652 O O . ILE A 1 83 ? 6.303 -0.598 6.554 1.00 97.38 83 ILE A O 1
ATOM 656 N N . GLU A 1 84 ? 8.321 -0.219 7.435 1.00 97.56 84 GLU A N 1
ATOM 657 C CA . GLU A 1 84 ? 7.883 0.991 8.150 1.00 97.56 84 GLU A CA 1
ATOM 658 C C . GLU A 1 84 ? 7.372 2.081 7.195 1.00 97.56 84 GLU A C 1
ATOM 660 O O . GLU A 1 84 ? 6.322 2.697 7.420 1.00 97.56 84 GLU A O 1
ATOM 665 N N . LYS A 1 85 ? 8.046 2.266 6.055 1.00 97.19 85 LYS A N 1
ATOM 666 C CA . LYS A 1 85 ? 7.576 3.172 4.998 1.00 97.19 85 LYS A CA 1
ATOM 667 C C . LYS A 1 85 ? 6.221 2.733 4.432 1.00 97.19 85 LYS A C 1
ATOM 669 O O . LYS A 1 85 ? 5.373 3.585 4.150 1.00 97.19 85 LYS A O 1
ATOM 6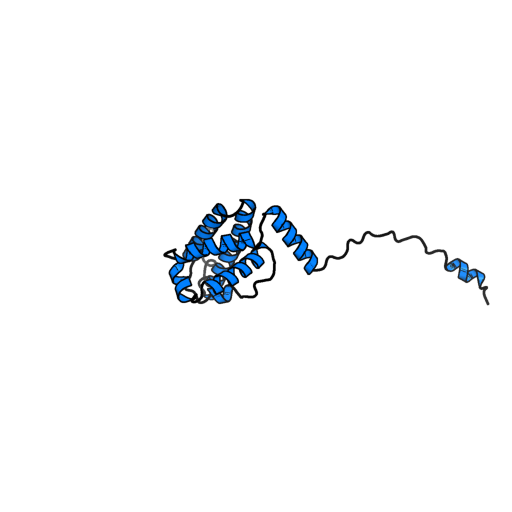74 N N . LEU A 1 86 ? 6.005 1.429 4.267 1.00 97.81 86 LEU A N 1
ATOM 675 C CA . LEU A 1 86 ? 4.753 0.867 3.760 1.00 97.81 86 LEU A CA 1
ATOM 676 C C . LEU A 1 86 ? 3.608 0.969 4.774 1.00 97.81 86 LEU A C 1
ATOM 678 O O . LEU A 1 86 ? 2.482 1.259 4.374 1.00 97.81 86 LEU A O 1
ATOM 682 N N . LYS A 1 87 ? 3.876 0.841 6.077 1.00 98.31 87 LYS A N 1
ATOM 683 C CA . LYS A 1 87 ? 2.884 1.115 7.132 1.00 98.31 87 LYS A CA 1
ATOM 684 C C . LYS A 1 87 ? 2.426 2.573 7.092 1.00 98.31 87 LYS A C 1
ATOM 686 O O . LYS A 1 87 ? 1.226 2.854 7.089 1.00 98.31 87 LYS A O 1
ATOM 691 N N . ALA A 1 88 ? 3.367 3.513 6.963 1.00 97.81 88 ALA A N 1
ATOM 692 C CA . ALA A 1 88 ? 3.036 4.928 6.795 1.00 97.81 88 ALA A CA 1
ATOM 693 C C . ALA A 1 88 ? 2.223 5.180 5.511 1.00 97.81 88 ALA A C 1
ATOM 695 O O . ALA A 1 88 ? 1.263 5.955 5.533 1.00 97.81 88 ALA A O 1
ATOM 696 N N . PHE A 1 89 ? 2.580 4.513 4.405 1.00 98.12 89 PHE A N 1
ATOM 697 C CA . PHE A 1 89 ? 1.835 4.575 3.143 1.00 98.12 89 PHE A CA 1
ATOM 698 C C . PHE A 1 89 ? 0.389 4.119 3.322 1.00 98.12 89 PHE A C 1
ATOM 700 O O . PHE A 1 89 ? -0.535 4.873 3.012 1.00 98.12 89 PHE A O 1
ATOM 707 N N . TRP A 1 90 ? 0.186 2.931 3.885 1.00 98.38 90 TRP A N 1
ATOM 708 C CA . TRP A 1 90 ? -1.144 2.362 4.064 1.00 98.38 90 TRP A CA 1
ATOM 709 C C . TRP A 1 90 ? -2.004 3.133 5.053 1.00 98.38 90 TRP A C 1
ATOM 711 O O . TRP A 1 90 ? -3.206 3.251 4.840 1.00 98.38 90 TRP A O 1
ATOM 721 N N . SER A 1 91 ? -1.412 3.761 6.063 1.00 97.81 91 SER A N 1
ATOM 722 C CA . SER A 1 91 ? -2.141 4.693 6.925 1.00 97.81 91 SER A CA 1
ATOM 723 C C . SER A 1 91 ? -2.564 5.972 6.205 1.00 97.81 91 SER A C 1
ATOM 725 O O . SER A 1 91 ? -3.705 6.413 6.363 1.00 97.81 91 SER A O 1
ATOM 727 N N . SER A 1 92 ? -1.711 6.555 5.355 1.00 97.06 92 SER A N 1
ATOM 728 C CA . SER A 1 92 ? -2.133 7.674 4.500 1.00 97.06 92 SER A CA 1
ATOM 729 C C . SER A 1 92 ? -3.270 7.262 3.560 1.00 97.06 92 SER A C 1
ATOM 731 O O . SER A 1 92 ? -4.215 8.023 3.367 1.00 97.06 92 SER A O 1
ATOM 733 N N . VAL A 1 93 ? -3.206 6.054 3.003 1.00 96.69 93 VAL A N 1
ATOM 734 C CA . VAL A 1 93 ? -4.191 5.523 2.051 1.00 96.69 93 VAL A CA 1
ATOM 735 C C . VAL A 1 93 ? -5.525 5.188 2.728 1.00 96.69 93 VAL A C 1
ATOM 737 O O . VAL A 1 93 ? -6.590 5.590 2.249 1.00 96.69 93 VAL A O 1
ATOM 740 N N . ALA A 1 94 ? -5.495 4.474 3.851 1.00 96.38 94 ALA A N 1
ATOM 741 C CA . ALA A 1 94 ? -6.688 3.989 4.535 1.00 96.38 94 ALA A CA 1
ATOM 742 C C . ALA A 1 94 ? -7.342 5.058 5.415 1.00 96.38 94 ALA A C 1
ATOM 744 O O . ALA A 1 94 ? -8.571 5.156 5.420 1.00 96.38 94 ALA A O 1
ATOM 745 N N . LEU A 1 95 ? -6.536 5.863 6.116 1.00 95.50 95 LEU A N 1
ATOM 746 C CA . LEU A 1 95 ? -6.982 6.786 7.164 1.00 95.50 95 LEU A CA 1
ATOM 747 C C . LEU A 1 95 ? -6.712 8.264 6.856 1.00 95.50 95 LEU A C 1
ATOM 749 O O . LEU A 1 95 ? -7.042 9.118 7.675 1.00 95.50 95 LEU A O 1
ATOM 753 N N . MET A 1 96 ? -6.141 8.598 5.694 1.00 92.81 96 MET A N 1
ATOM 754 C CA . MET A 1 96 ? -5.819 9.986 5.319 1.00 92.81 96 MET A CA 1
ATOM 755 C C . MET A 1 96 ? -4.885 10.680 6.328 1.00 92.81 96 MET A C 1
ATOM 757 O O . MET A 1 96 ? -4.951 11.897 6.505 1.00 92.81 96 MET A O 1
ATOM 761 N N . SER A 1 97 ? -4.012 9.914 6.993 1.00 89.94 97 SER A N 1
ATOM 762 C CA . SER A 1 97 ? -3.157 10.407 8.083 1.00 89.94 97 SER A CA 1
ATOM 763 C C . SER A 1 97 ? -2.065 11.382 7.634 1.00 89.94 97 SER A C 1
ATOM 765 O O . SER A 1 97 ? -1.583 12.179 8.435 1.00 89.94 97 SER A O 1
ATOM 767 N N . GLY A 1 98 ? -1.659 11.323 6.361 1.00 90.94 98 GLY A N 1
ATO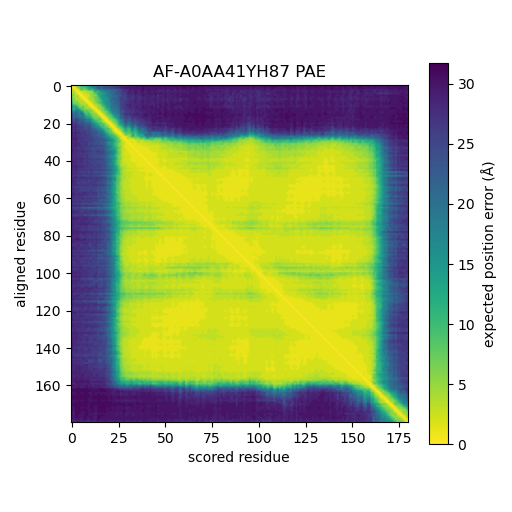M 768 C CA . GLY A 1 98 ? -0.591 12.158 5.811 1.00 90.94 98 GLY A CA 1
ATOM 769 C C . GLY A 1 98 ? 0.813 11.767 6.278 1.00 90.94 98 GLY A C 1
ATOM 770 O O . GLY A 1 98 ? 1.732 12.561 6.138 1.00 90.94 98 GLY A O 1
ATOM 771 N N . ARG A 1 99 ? 1.010 10.563 6.833 1.00 91.12 99 ARG A N 1
ATOM 772 C CA . ARG A 1 99 ? 2.326 10.114 7.328 1.00 91.12 99 ARG A CA 1
ATOM 773 C C . ARG A 1 99 ? 3.306 9.760 6.208 1.00 91.12 99 ARG A C 1
ATOM 775 O O . ARG A 1 99 ? 4.517 9.891 6.372 1.00 91.12 99 ARG A O 1
ATOM 782 N N . TYR A 1 100 ? 2.797 9.348 5.053 1.00 94.50 100 TYR A N 1
ATOM 783 C CA . TYR A 1 100 ? 3.605 9.062 3.870 1.00 94.50 100 TYR A CA 1
ATOM 784 C C . TYR A 1 100 ? 3.759 10.265 2.937 1.00 94.50 100 TYR A C 1
ATOM 786 O O . TYR A 1 100 ? 2.770 10.878 2.541 1.00 94.50 100 TYR A O 1
ATOM 794 N N . HIS A 1 101 ? 5.003 10.516 2.523 1.00 90.44 101 HIS A N 1
ATOM 795 C CA . HIS A 1 101 ? 5.407 11.659 1.693 1.00 90.44 101 HIS A CA 1
ATOM 796 C C . HIS A 1 101 ? 6.155 11.242 0.411 1.00 90.44 101 HIS A C 1
ATOM 798 O O . HIS A 1 101 ? 6.796 12.065 -0.240 1.00 90.44 101 HIS A O 1
ATOM 804 N N . GLY A 1 102 ? 6.138 9.951 0.066 1.00 91.31 102 GLY A N 1
ATOM 805 C CA . GLY A 1 102 ? 6.831 9.434 -1.115 1.00 91.31 102 GLY A CA 1
ATOM 806 C C . GLY A 1 102 ? 6.047 9.620 -2.417 1.00 91.31 102 GLY A C 1
ATOM 807 O O . GLY A 1 102 ? 4.914 10.096 -2.428 1.00 91.31 102 GLY A O 1
ATOM 808 N N . GLN A 1 103 ? 6.659 9.201 -3.526 1.00 92.75 103 GLN A N 1
ATOM 809 C CA . GLN A 1 103 ? 6.079 9.271 -4.869 1.00 92.75 103 GLN A CA 1
ATOM 810 C C . GLN A 1 103 ? 5.958 7.855 -5.454 1.00 92.75 103 GLN A C 1
ATOM 812 O O . GLN A 1 103 ? 6.908 7.380 -6.081 1.00 92.75 103 GLN A O 1
ATOM 817 N N . PRO A 1 104 ? 4.820 7.157 -5.253 1.00 92.94 104 PRO A N 1
ATOM 818 C CA . PRO A 1 104 ? 4.675 5.756 -5.640 1.00 92.94 104 PRO A CA 1
ATOM 819 C C . PRO A 1 104 ? 4.961 5.527 -7.124 1.00 92.94 104 PRO A C 1
ATOM 821 O O . PRO A 1 104 ? 5.794 4.691 -7.446 1.00 92.94 104 PRO A O 1
ATOM 824 N N . MET A 1 105 ? 4.377 6.326 -8.021 1.00 94.38 105 MET A N 1
ATOM 825 C CA . MET A 1 105 ? 4.592 6.185 -9.467 1.00 94.38 105 MET A CA 1
ATOM 826 C C . MET A 1 105 ? 6.081 6.202 -9.848 1.00 94.38 105 MET A C 1
ATOM 828 O O . MET A 1 105 ? 6.547 5.315 -10.554 1.00 94.38 105 MET A O 1
ATOM 832 N N . GLN A 1 106 ? 6.855 7.158 -9.321 1.00 93.94 106 GLN A N 1
ATOM 833 C CA . GLN A 1 106 ? 8.286 7.276 -9.630 1.00 93.94 106 GLN A CA 1
ATOM 834 C C . GLN A 1 106 ? 9.097 6.069 -9.147 1.00 93.94 106 GLN A C 1
ATOM 836 O O . GLN A 1 106 ? 10.067 5.686 -9.794 1.00 93.94 106 GLN A O 1
ATOM 841 N N . ALA A 1 107 ? 8.683 5.441 -8.044 1.00 93.31 107 ALA A N 1
ATOM 842 C CA . ALA A 1 107 ? 9.321 4.226 -7.550 1.00 93.31 10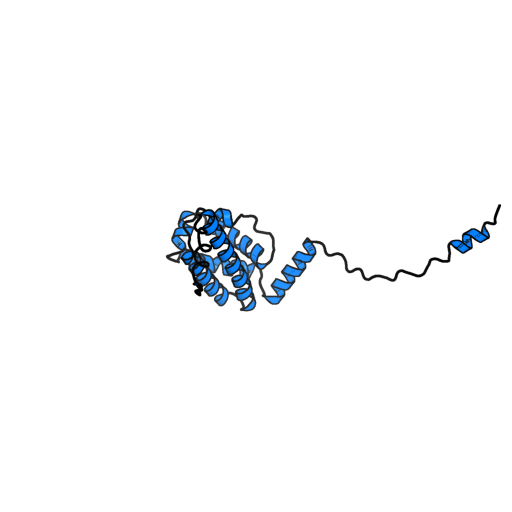7 ALA A CA 1
ATOM 843 C C . ALA A 1 107 ? 9.018 2.990 -8.419 1.00 93.31 107 ALA A C 1
ATOM 845 O O . ALA A 1 107 ? 9.852 2.092 -8.484 1.00 93.31 107 ALA A O 1
ATOM 846 N N . HIS A 1 108 ? 7.861 2.945 -9.094 1.00 95.44 108 HIS A N 1
ATOM 847 C CA . HIS A 1 108 ? 7.430 1.778 -9.877 1.00 95.44 108 HIS A CA 1
ATOM 848 C C . HIS A 1 108 ? 7.812 1.856 -11.365 1.00 95.44 108 HIS A C 1
ATOM 850 O O . HIS A 1 108 ? 8.048 0.821 -11.981 1.00 95.44 108 HIS A O 1
ATOM 856 N N . LEU A 1 109 ? 7.942 3.058 -11.942 1.00 93.44 109 LEU A N 1
ATOM 857 C CA . LEU A 1 109 ? 8.336 3.260 -13.348 1.00 93.44 109 LEU A CA 1
ATOM 858 C C . LEU A 1 109 ? 9.578 2.466 -13.812 1.00 93.44 109 LEU A C 1
ATOM 860 O O . LEU A 1 109 ? 9.512 1.875 -14.897 1.00 93.44 109 LEU A O 1
ATOM 864 N N . PRO A 1 110 ? 10.697 2.421 -13.056 1.00 93.44 110 PRO A N 1
ATOM 865 C CA . PRO A 1 110 ? 11.894 1.704 -13.496 1.00 93.44 110 PRO A CA 1
ATOM 866 C C . PRO A 1 110 ? 11.797 0.176 -13.348 1.00 93.44 110 PRO A C 1
ATOM 868 O O . PRO A 1 110 ? 12.707 -0.523 -13.790 1.00 93.44 110 PRO A O 1
ATOM 871 N N . LEU A 1 111 ? 10.746 -0.358 -12.714 1.00 93.44 111 LEU A N 1
ATOM 872 C CA . LEU A 1 111 ? 10.618 -1.790 -12.432 1.00 93.44 111 LEU A CA 1
ATOM 873 C C . LEU A 1 111 ? 10.095 -2.547 -13.648 1.00 93.44 111 LEU A C 1
ATOM 875 O O . LEU A 1 111 ? 9.179 -2.085 -14.322 1.00 93.44 111 LEU A O 1
ATOM 879 N N . ARG A 1 112 ? 10.603 -3.752 -13.904 1.00 91.12 112 ARG A N 1
ATOM 880 C CA . ARG A 1 112 ? 10.080 -4.635 -14.959 1.00 91.12 112 ARG A CA 1
ATOM 881 C C . ARG A 1 112 ? 8.814 -5.361 -14.490 1.00 91.12 112 ARG A C 1
ATOM 883 O O . ARG A 1 112 ? 8.844 -6.559 -14.258 1.00 91.12 112 ARG A O 1
ATOM 890 N N . ILE A 1 113 ? 7.732 -4.606 -14.327 1.00 94.25 113 ILE A N 1
ATOM 891 C CA . ILE A 1 113 ? 6.405 -5.101 -13.940 1.00 94.25 113 ILE A CA 1
ATOM 892 C C . ILE A 1 113 ? 5.393 -4.893 -1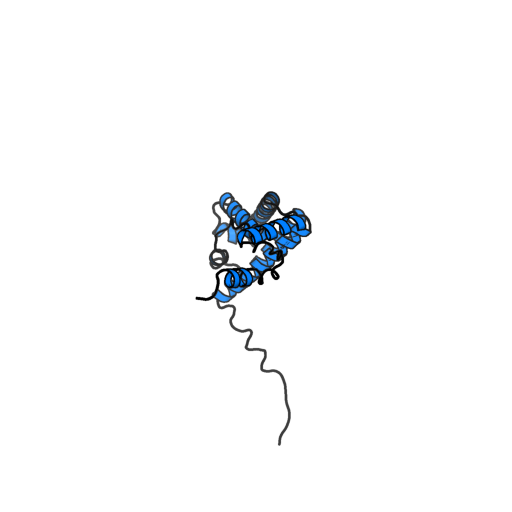5.069 1.00 94.25 113 ILE A C 1
ATOM 894 O O . ILE A 1 113 ? 5.535 -3.961 -15.870 1.00 94.25 113 ILE A O 1
ATOM 898 N N . ASP A 1 114 ? 4.388 -5.761 -15.098 1.00 92.44 114 ASP A N 1
ATOM 899 C CA . ASP A 1 114 ? 3.257 -5.794 -16.031 1.00 92.44 114 ASP A CA 1
ATOM 900 C C . ASP A 1 114 ? 1.964 -6.192 -15.286 1.00 92.44 114 ASP A C 1
ATOM 902 O O . ASP A 1 114 ? 1.983 -6.360 -14.063 1.00 92.44 114 ASP A O 1
ATOM 906 N N . ALA A 1 115 ? 0.858 -6.355 -16.019 1.00 94.62 115 ALA A N 1
ATOM 907 C CA . ALA A 1 115 ? -0.454 -6.719 -15.476 1.00 94.62 115 ALA A CA 1
ATOM 908 C C . ALA A 1 115 ? -0.413 -7.945 -14.546 1.00 94.62 115 ALA A C 1
ATOM 910 O O . ALA A 1 115 ? -1.000 -7.917 -13.467 1.00 94.62 115 ALA A O 1
ATOM 911 N N . SER A 1 116 ? 0.358 -8.982 -14.896 1.00 97.25 116 SER A N 1
ATOM 912 C CA . SER A 1 116 ? 0.423 -10.224 -14.111 1.00 97.25 116 SER A CA 1
ATOM 913 C C . SER A 1 116 ? 1.002 -10.009 -12.709 1.00 97.25 116 SER A C 1
ATOM 915 O O . SER A 1 116 ? 0.597 -10.665 -11.748 1.00 97.25 116 SER A O 1
ATOM 917 N N . HIS A 1 117 ? 1.912 -9.042 -12.561 1.00 98.06 117 HIS A N 1
ATOM 918 C CA . HIS A 1 117 ? 2.471 -8.679 -11.262 1.00 98.06 117 HIS A CA 1
ATOM 919 C C . HIS A 1 117 ? 1.438 -7.945 -10.399 1.00 98.06 117 HIS A C 1
ATOM 921 O O . HIS A 1 117 ? 1.363 -8.188 -9.196 1.00 98.06 117 HIS A O 1
ATOM 927 N N . PHE A 1 118 ? 0.632 -7.061 -10.997 1.00 98.00 118 PHE A N 1
ATOM 928 C CA . PHE A 1 118 ? -0.428 -6.352 -10.278 1.00 98.00 118 PHE A CA 1
ATOM 929 C C . PHE A 1 118 ? -1.554 -7.296 -9.856 1.00 98.00 118 PHE A C 1
ATOM 931 O O . PHE A 1 118 ? -1.959 -7.249 -8.695 1.00 98.00 118 PHE A O 1
ATOM 938 N N . GLU A 1 119 ? -1.998 -8.186 -10.747 1.00 98.31 119 GLU A N 1
ATOM 939 C CA . GLU A 1 119 ? -2.978 -9.236 -10.440 1.00 98.31 119 GLU A CA 1
ATOM 940 C C . GLU A 1 119 ? -2.499 -10.091 -9.264 1.00 98.31 119 GLU A C 1
ATOM 942 O O . GLU A 1 119 ? -3.180 -10.191 -8.244 1.00 98.31 119 GLU A O 1
ATOM 947 N N . ARG A 1 120 ? -1.263 -10.606 -9.332 1.00 98.62 120 ARG A N 1
ATOM 948 C CA . ARG A 1 120 ? -0.712 -11.440 -8.259 1.00 98.62 120 ARG A CA 1
ATOM 949 C C . ARG A 1 120 ? -0.579 -10.699 -6.930 1.00 98.62 120 ARG A C 1
ATOM 951 O O . ARG A 1 120 ? -0.824 -11.274 -5.868 1.00 98.62 120 ARG A O 1
ATOM 958 N N . TRP A 1 121 ? -0.164 -9.435 -6.972 1.00 98.69 121 TRP A N 1
ATOM 959 C CA . TRP A 1 121 ? -0.057 -8.599 -5.780 1.00 98.69 121 TRP A CA 1
ATOM 960 C C . TRP A 1 121 ? -1.435 -8.349 -5.151 1.00 98.69 121 TRP A C 1
ATOM 962 O O . TRP A 1 121 ? -1.557 -8.434 -3.928 1.00 98.69 121 TRP A O 1
ATOM 972 N N . LEU A 1 122 ? -2.471 -8.107 -5.965 1.00 98.81 122 LEU A N 1
ATOM 973 C CA . LEU A 1 122 ? -3.849 -7.929 -5.501 1.00 98.81 122 LEU A CA 1
ATOM 974 C C . LEU A 1 122 ? -4.419 -9.214 -4.895 1.00 98.81 122 LEU A C 1
ATOM 976 O O . LEU A 1 122 ? -4.998 -9.135 -3.817 1.00 98.81 122 LEU A O 1
ATOM 980 N N . ASP A 1 123 ? -4.196 -10.375 -5.513 1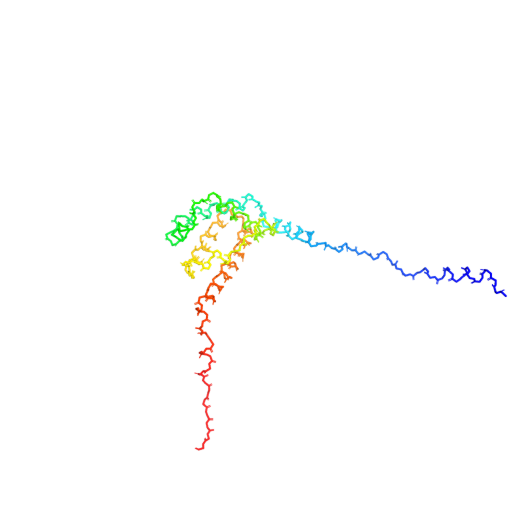.00 98.75 123 ASP A N 1
ATOM 981 C CA . ASP A 1 123 ? -4.657 -11.673 -4.995 1.00 98.75 123 ASP A CA 1
ATOM 982 C C . ASP A 1 123 ? -4.082 -11.969 -3.603 1.00 98.75 123 ASP A C 1
ATOM 984 O O . ASP A 1 123 ? -4.792 -12.365 -2.672 1.00 98.75 123 ASP A O 1
ATOM 988 N N . LEU A 1 124 ? -2.771 -11.758 -3.437 1.00 98.81 124 LEU A N 1
ATOM 989 C CA . LEU A 1 124 ? -2.104 -11.936 -2.148 1.00 98.81 124 LEU A CA 1
ATOM 990 C C . LEU A 1 124 ? -2.602 -10.925 -1.113 1.00 98.81 124 LEU A C 1
ATOM 992 O O . LEU A 1 124 ? -2.734 -11.264 0.067 1.00 98.81 124 LEU A O 1
ATOM 996 N N . PHE A 1 125 ? -2.866 -9.689 -1.536 1.00 98.81 125 PHE A N 1
ATOM 997 C CA 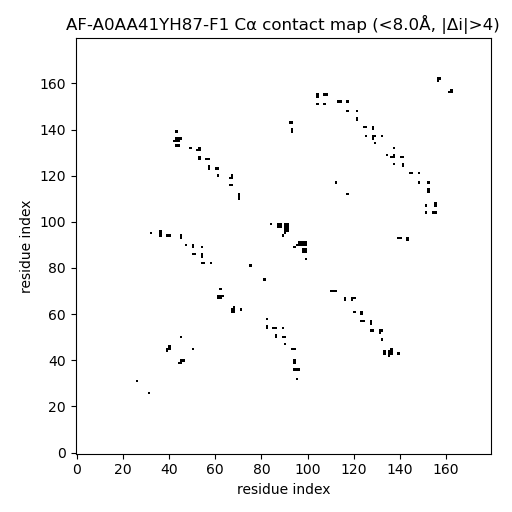. PHE A 1 125 ? -3.354 -8.644 -0.649 1.00 98.81 125 PHE A CA 1
ATOM 998 C C . PHE A 1 125 ? -4.789 -8.930 -0.193 1.00 98.81 125 PHE A C 1
ATOM 1000 O O . PHE A 1 125 ? -5.059 -8.828 1.001 1.00 98.81 125 PHE A O 1
ATOM 1007 N N . GLU A 1 126 ? -5.667 -9.369 -1.100 1.00 98.75 126 GLU A N 1
ATOM 1008 C CA . GLU A 1 126 ? -7.047 -9.778 -0.804 1.00 98.75 126 GLU A CA 1
ATOM 1009 C C . GLU A 1 126 ? -7.071 -10.940 0.178 1.00 98.75 126 GLU A C 1
ATOM 1011 O O . GLU A 1 126 ? -7.631 -10.803 1.264 1.00 98.75 126 GLU A O 1
ATOM 1016 N N . THR A 1 127 ? -6.344 -12.017 -0.134 1.00 98.75 127 THR A N 1
ATOM 1017 C CA . THR A 1 127 ? -6.230 -13.190 0.746 1.00 98.75 127 THR A CA 1
ATOM 1018 C C . THR A 1 127 ? -5.764 -12.786 2.146 1.00 98.75 127 THR A C 1
ATOM 1020 O O . THR A 1 127 ? -6.303 -13.233 3.153 1.00 98.75 127 THR A O 1
ATOM 1023 N N . THR A 1 128 ? -4.766 -11.902 2.237 1.00 98.75 128 THR A N 1
ATOM 1024 C CA . THR A 1 128 ? -4.256 -11.450 3.538 1.00 98.75 128 THR A CA 1
ATOM 1025 C C . THR A 1 128 ? -5.262 -10.579 4.278 1.00 98.75 128 THR A C 1
ATOM 1027 O O . THR A 1 128 ? -5.454 -10.760 5.477 1.00 98.75 128 THR A O 1
ATOM 1030 N N . ALA A 1 129 ? -5.916 -9.646 3.588 1.00 98.62 129 ALA A N 1
ATOM 1031 C CA . ALA A 1 129 ? -6.905 -8.767 4.191 1.00 98.62 129 ALA A CA 1
ATOM 1032 C C . ALA A 1 129 ? -8.111 -9.551 4.723 1.00 98.62 129 ALA A C 1
ATOM 1034 O O . ALA A 1 129 ? -8.561 -9.276 5.831 1.00 98.62 129 ALA A O 1
ATOM 1035 N N . GLU A 1 130 ? -8.604 -10.542 3.983 1.00 98.50 130 GLU A N 1
ATOM 1036 C CA . GLU A 1 130 ? -9.724 -11.386 4.413 1.00 98.50 130 GLU A CA 1
ATOM 1037 C C . GLU A 1 130 ? -9.398 -12.239 5.646 1.00 98.50 130 GLU A C 1
ATOM 1039 O O . GLU A 1 130 ? -10.274 -12.485 6.473 1.00 98.50 130 GLU A O 1
ATOM 1044 N N . GLU A 1 131 ? -8.143 -12.664 5.800 1.00 98.44 131 GLU A N 1
ATOM 1045 C CA . GLU A 1 131 ? -7.713 -13.474 6.943 1.00 98.44 131 GLU A CA 1
ATOM 1046 C C . GLU A 1 131 ? -7.499 -12.660 8.224 1.00 98.44 131 GLU A C 1
ATOM 1048 O O . GLU A 1 131 ? -7.770 -13.161 9.316 1.00 98.44 131 GLU A O 1
ATOM 1053 N N . VAL A 1 132 ? -6.987 -11.429 8.114 1.00 98.06 132 VAL A N 1
ATOM 1054 C CA . VAL A 1 132 ? -6.507 -10.659 9.282 1.00 98.06 132 VAL A CA 1
ATOM 1055 C C . VAL A 1 132 ? -7.401 -9.476 9.646 1.00 98.06 132 VAL A C 1
ATOM 1057 O O . VAL A 1 132 ? -7.263 -8.909 10.727 1.00 98.06 132 VAL A O 1
ATOM 1060 N N . CYS A 1 133 ? -8.318 -9.072 8.763 1.00 98.12 133 CYS A N 1
ATOM 1061 C CA . CYS A 1 133 ? -9.183 -7.916 8.980 1.00 98.12 133 CYS A CA 1
ATOM 1062 C C . CYS A 1 133 ? -10.665 -8.311 9.070 1.00 98.12 133 CYS A C 1
ATOM 1064 O O . CYS A 1 133 ? -11.126 -9.217 8.376 1.00 98.12 133 CYS A O 1
ATOM 1066 N N . PRO A 1 134 ? -11.477 -7.562 9.839 1.00 98.12 134 PRO A N 1
ATOM 1067 C CA . PRO A 1 134 ? -12.928 -7.634 9.722 1.00 98.12 134 PRO A CA 1
ATOM 1068 C C . PRO A 1 134 ? -13.390 -7.329 8.283 1.00 98.12 134 PRO A C 1
ATOM 1070 O O . PRO A 1 134 ? -12.774 -6.485 7.622 1.00 98.12 134 PRO A O 1
ATOM 1073 N N . PRO A 1 135 ? -14.524 -7.886 7.812 1.00 98.31 135 PRO A N 1
ATOM 1074 C CA . PRO A 1 135 ? -14.969 -7.728 6.421 1.00 98.31 135 PRO A CA 1
ATOM 1075 C C . PRO A 1 135 ? -15.064 -6.272 5.936 1.00 98.31 135 PRO A C 1
ATOM 1077 O O . PRO A 1 135 ? -14.693 -5.959 4.808 1.00 98.31 135 PRO A O 1
ATOM 1080 N N . ALA A 1 136 ? -15.513 -5.352 6.799 1.00 98.31 136 ALA A N 1
ATOM 1081 C CA . ALA A 1 136 ? -15.608 -3.930 6.463 1.00 98.31 136 ALA A CA 1
ATOM 1082 C C . ALA A 1 136 ? -14.232 -3.265 6.265 1.00 98.31 136 ALA A C 1
ATOM 1084 O O . ALA A 1 136 ? -14.085 -2.392 5.408 1.00 98.31 136 ALA A O 1
ATOM 1085 N N . ALA A 1 137 ? -13.224 -3.670 7.042 1.00 98.44 137 ALA A N 1
ATOM 1086 C CA . ALA A 1 137 ? -11.850 -3.211 6.871 1.00 98.44 137 ALA A CA 1
ATOM 1087 C C . ALA A 1 137 ? -11.219 -3.814 5.613 1.00 98.44 137 ALA A C 1
ATOM 1089 O O . ALA A 1 137 ? -10.663 -3.062 4.812 1.00 98.44 137 ALA A O 1
ATOM 1090 N N . ALA A 1 138 ? -11.368 -5.126 5.401 1.00 98.62 138 ALA A N 1
ATOM 1091 C CA . ALA A 1 138 ? -10.850 -5.816 4.220 1.00 98.62 138 ALA A CA 1
ATOM 1092 C C . ALA A 1 138 ? -11.373 -5.179 2.922 1.00 98.62 138 ALA A C 1
ATOM 1094 O O . ALA A 1 138 ? -10.582 -4.771 2.071 1.00 98.62 138 ALA A O 1
ATOM 1095 N N . ALA A 1 139 ? -12.689 -4.957 2.820 1.00 98.56 139 ALA A N 1
ATOM 1096 C CA . ALA A 1 139 ? -13.298 -4.282 1.673 1.00 98.56 139 ALA A CA 1
ATOM 1097 C C . ALA A 1 139 ? -12.742 -2.859 1.463 1.00 98.56 139 ALA A C 1
ATOM 1099 O O . ALA A 1 139 ? -12.416 -2.464 0.344 1.00 98.56 139 ALA A O 1
ATOM 1100 N N . HIS A 1 140 ? -12.571 -2.086 2.542 1.00 98.44 140 HIS A N 1
ATOM 1101 C CA . HIS A 1 140 ? -12.041 -0.720 2.466 1.00 98.44 140 HIS A CA 1
ATOM 1102 C C . HIS A 1 140 ? -10.581 -0.664 2.002 1.00 98.44 140 HIS A C 1
ATOM 1104 O O . HIS A 1 140 ? -10.212 0.271 1.277 1.00 98.44 140 HIS A O 1
ATOM 1110 N N . PHE A 1 141 ? -9.756 -1.628 2.420 1.00 98.62 141 PHE A N 1
ATOM 1111 C CA . PHE A 1 141 ? -8.385 -1.787 1.939 1.00 98.62 141 PHE A CA 1
ATOM 1112 C C . PHE A 1 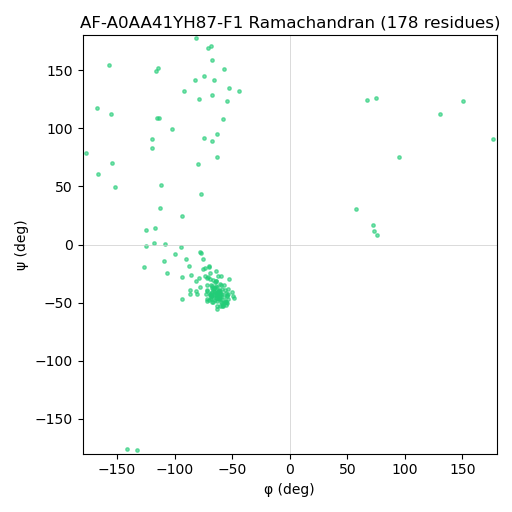141 ? -8.359 -2.226 0.473 1.00 98.62 141 PHE A C 1
ATOM 1114 O O . PHE A 1 141 ? -7.651 -1.603 -0.318 1.00 98.62 141 PHE A O 1
ATOM 1121 N N . MET A 1 142 ? -9.174 -3.213 0.091 1.00 98.69 142 MET A N 1
ATOM 1122 C CA . MET A 1 142 ? -9.245 -3.723 -1.282 1.00 98.69 142 MET A CA 1
ATOM 1123 C C . MET A 1 142 ? -9.679 -2.665 -2.294 1.00 98.69 142 MET A C 1
ATOM 1125 O O . MET A 1 142 ? -9.051 -2.523 -3.344 1.00 98.69 142 MET A O 1
ATOM 1129 N N . ASP A 1 143 ? -10.678 -1.846 -1.962 1.00 98.50 143 ASP A N 1
ATOM 1130 C CA . ASP A 1 143 ? -11.109 -0.730 -2.813 1.00 98.50 143 ASP A CA 1
ATOM 1131 C C . ASP A 1 143 ? -9.968 0.248 -3.123 1.00 98.50 143 ASP A C 1
ATOM 1133 O O . ASP A 1 143 ? -9.897 0.829 -4.207 1.00 98.50 143 ASP A O 1
ATOM 1137 N N . ARG A 1 144 ? -9.067 0.459 -2.161 1.00 98.38 144 ARG A N 1
ATOM 1138 C CA . ARG A 1 144 ? -7.903 1.339 -2.324 1.00 98.38 144 ARG A CA 1
ATOM 1139 C C . ARG A 1 144 ? -6.779 0.649 -3.074 1.00 98.38 144 ARG A C 1
ATOM 1141 O O . ARG A 1 144 ? -6.188 1.276 -3.947 1.00 98.38 144 ARG A O 1
ATOM 1148 N N . ALA A 1 145 ? -6.517 -0.614 -2.747 1.00 98.44 145 ALA A N 1
ATOM 1149 C CA . ALA A 1 145 ? -5.515 -1.446 -3.396 1.00 98.44 145 ALA A CA 1
ATOM 1150 C C . ALA A 1 145 ? -5.742 -1.489 -4.914 1.00 98.44 145 ALA A C 1
ATOM 1152 O O . ALA A 1 145 ? -4.839 -1.139 -5.670 1.00 98.44 145 ALA A O 1
ATOM 1153 N N . ARG A 1 146 ? -6.978 -1.786 -5.343 1.00 98.56 146 ARG A N 1
ATOM 1154 C CA . ARG A 1 146 ? -7.375 -1.824 -6.760 1.00 98.56 146 ARG A CA 1
ATOM 1155 C C . ARG A 1 146 ? -7.138 -0.484 -7.455 1.00 98.56 146 ARG A C 1
ATOM 1157 O O . ARG A 1 146 ? -6.417 -0.422 -8.438 1.00 98.56 146 ARG A O 1
ATOM 1164 N N . ARG A 1 147 ? -7.612 0.623 -6.871 1.00 98.06 147 ARG A N 1
ATOM 1165 C CA . ARG A 1 147 ? -7.398 1.972 -7.439 1.00 98.06 147 ARG A CA 1
ATOM 1166 C C . ARG A 1 147 ? -5.919 2.346 -7.572 1.00 98.06 147 ARG A C 1
ATOM 1168 O O . ARG A 1 147 ? -5.556 3.085 -8.485 1.00 98.06 147 ARG A O 1
ATOM 1175 N N . ILE A 1 148 ? -5.079 1.908 -6.632 1.00 97.50 148 ILE A N 1
ATOM 1176 C CA . ILE A 1 148 ? -3.631 2.139 -6.686 1.00 97.50 148 ILE A CA 1
ATOM 1177 C C . ILE A 1 148 ? -3.014 1.309 -7.812 1.00 97.50 148 ILE A C 1
ATOM 1179 O O . ILE A 1 148 ? -2.265 1.875 -8.605 1.00 97.50 148 ILE A O 1
ATOM 1183 N N . ALA A 1 149 ? -3.347 0.019 -7.896 1.00 97.00 149 ALA A N 1
ATOM 1184 C CA . ALA A 1 149 ? -2.880 -0.871 -8.954 1.00 97.00 149 ALA A CA 1
ATOM 1185 C C . ALA A 1 149 ? -3.272 -0.336 -10.340 1.00 97.00 149 ALA A C 1
ATOM 1187 O O . ALA A 1 149 ? -2.379 -0.062 -11.136 1.00 97.00 149 ALA A O 1
ATOM 1188 N N . ASP A 1 150 ? -4.556 -0.029 -10.560 1.00 96.31 150 ASP A N 1
ATOM 1189 C CA . ASP A 1 150 ? -5.074 0.517 -11.824 1.00 96.31 150 ASP A CA 1
ATOM 1190 C C . ASP A 1 150 ? -4.320 1.789 -12.250 1.00 96.31 150 ASP A C 1
ATOM 1192 O O . ASP A 1 150 ? -3.944 1.971 -13.408 1.00 96.31 150 ASP A O 1
ATOM 1196 N N . SER A 1 151 ? -4.083 2.698 -11.297 1.00 95.81 151 SER A N 1
ATOM 1197 C CA . SER A 1 151 ? -3.390 3.965 -11.547 1.00 95.81 151 SER A CA 1
ATOM 1198 C C . SER A 1 151 ? -1.911 3.762 -11.888 1.00 95.81 151 SER A C 1
ATOM 1200 O O . SER A 1 151 ? -1.389 4.414 -12.797 1.00 95.81 151 SER A O 1
ATOM 1202 N N . LEU A 1 152 ? -1.229 2.860 -11.173 1.00 96.38 152 LEU A N 1
ATOM 1203 C CA . LEU A 1 152 ? 0.172 2.526 -11.421 1.00 96.38 152 LEU A CA 1
ATOM 1204 C C . LEU A 1 152 ? 0.341 1.827 -12.768 1.00 96.38 152 LEU A C 1
ATOM 1206 O O . LEU A 1 152 ? 1.170 2.261 -13.566 1.00 96.38 152 LEU A O 1
ATOM 1210 N N . GLU A 1 153 ? -0.466 0.807 -13.038 1.00 94.31 153 GLU A N 1
ATOM 1211 C CA . GLU A 1 153 ? -0.442 0.053 -14.287 1.00 94.31 153 GLU A CA 1
ATOM 1212 C C . GLU A 1 153 ? -0.679 0.974 -15.489 1.00 94.31 153 GLU A C 1
ATOM 1214 O O . GLU A 1 153 ? 0.159 1.052 -16.392 1.00 94.31 153 GLU A O 1
ATOM 1219 N N . LEU A 1 154 ? -1.757 1.767 -15.457 1.00 93.56 154 LEU A N 1
ATOM 1220 C CA . LEU A 1 154 ? -2.079 2.708 -16.528 1.00 93.56 154 LEU A CA 1
ATOM 1221 C C . LEU A 1 154 ? -0.971 3.749 -16.732 1.00 93.56 154 LEU A C 1
ATOM 1223 O O . LEU A 1 154 ? -0.624 4.082 -17.871 1.00 93.56 154 LEU A O 1
ATOM 1227 N N . GLY A 1 155 ? -0.418 4.292 -15.646 1.00 94.06 155 GLY A N 1
ATOM 1228 C CA . GLY A 1 155 ? 0.643 5.294 -15.725 1.00 94.06 155 GLY A CA 1
ATOM 1229 C C . GLY A 1 155 ? 1.949 4.736 -16.292 1.00 94.06 155 GLY A C 1
ATOM 1230 O O . GLY A 1 155 ? 2.599 5.409 -17.096 1.00 94.06 155 GLY A O 1
ATOM 1231 N N . ILE A 1 156 ? 2.303 3.498 -15.939 1.00 93.12 156 ILE A N 1
ATOM 1232 C CA . ILE A 1 156 ? 3.484 2.803 -16.464 1.00 93.12 156 ILE A CA 1
ATOM 1233 C C . ILE A 1 156 ? 3.303 2.486 -17.952 1.00 93.12 156 ILE A C 1
ATOM 1235 O O . ILE A 1 156 ? 4.165 2.862 -18.751 1.00 93.12 156 ILE A O 1
ATOM 1239 N N . ALA A 1 157 ? 2.172 1.891 -18.344 1.00 89.62 157 ALA A N 1
ATOM 1240 C CA . ALA A 1 157 ? 1.869 1.579 -19.744 1.00 89.62 157 ALA A CA 1
ATOM 1241 C C . ALA A 1 157 ? 1.859 2.842 -20.627 1.00 89.62 157 ALA A C 1
ATOM 1243 O O . ALA A 1 157 ? 2.358 2.854 -21.758 1.00 89.62 157 ALA A O 1
ATOM 1244 N N . SER A 1 158 ? 1.341 3.952 -20.089 1.00 88.81 158 SER A N 1
ATOM 1245 C CA . SER A 1 158 ? 1.340 5.248 -20.775 1.00 88.81 158 SER A CA 1
ATOM 1246 C C . SER A 1 158 ? 2.756 5.781 -21.012 1.00 88.81 158 SER A C 1
ATOM 1248 O O . SER A 1 158 ? 3.064 6.210 -22.124 1.00 88.81 158 SER A O 1
ATOM 1250 N N . GLN A 1 159 ? 3.632 5.729 -20.003 1.00 85.44 159 GLN A N 1
ATOM 1251 C CA . GLN A 1 159 ? 5.021 6.196 -20.121 1.00 85.44 159 GLN A CA 1
ATOM 1252 C C . GLN A 1 159 ? 5.884 5.309 -21.027 1.00 85.44 159 GLN A C 1
ATOM 1254 O O . GLN A 1 159 ? 6.793 5.807 -21.688 1.00 85.44 159 GLN A O 1
ATOM 1259 N N . ARG A 1 160 ? 5.585 4.008 -21.107 1.00 82.94 160 ARG A N 1
ATOM 1260 C CA . ARG A 1 160 ? 6.276 3.069 -22.008 1.00 82.94 160 ARG A CA 1
ATOM 1261 C C . ARG A 1 160 ? 5.826 3.167 -23.465 1.00 82.94 160 ARG A C 1
ATOM 1263 O O . ARG A 1 160 ? 6.429 2.546 -24.333 1.00 82.94 160 ARG A O 1
ATOM 1270 N N . GLY A 1 161 ? 4.793 3.960 -23.757 1.00 73.19 161 GLY A N 1
ATOM 1271 C CA . GLY A 1 161 ? 4.241 4.083 -25.106 1.00 73.19 161 GLY A CA 1
ATOM 1272 C C . GLY A 1 161 ? 3.435 2.861 -25.560 1.00 73.19 161 GLY A C 1
ATOM 1273 O O . GLY A 1 161 ? 3.068 2.785 -26.731 1.00 73.19 161 GLY A O 1
ATOM 1274 N N . GLU A 1 162 ? 3.119 1.948 -24.639 1.00 66.62 162 GLU A N 1
ATOM 1275 C CA . GLU A 1 162 ? 2.277 0.761 -24.857 1.00 66.62 162 GLU A CA 1
ATOM 1276 C C . GLU A 1 162 ? 0.803 1.160 -25.065 1.00 66.62 162 GLU A C 1
ATOM 1278 O O . GLU A 1 162 ? 0.035 0.463 -25.720 1.00 66.62 162 GLU A O 1
ATOM 1283 N N . MET A 1 163 ? 0.434 2.376 -24.645 1.00 55.44 163 MET A N 1
ATOM 1284 C CA . MET A 1 163 ? -0.829 3.048 -24.971 1.00 55.44 163 MET A CA 1
ATOM 1285 C C . MET A 1 163 ? -0.849 3.639 -26.399 1.00 55.44 163 MET A C 1
ATOM 1287 O O . MET A 1 163 ? -1.306 4.764 -26.621 1.00 55.44 163 MET A O 1
ATOM 1291 N N . ARG A 1 164 ? -0.357 2.914 -27.411 1.00 48.69 164 ARG A N 1
ATOM 1292 C CA . ARG A 1 164 ? -0.547 3.277 -28.827 1.00 48.69 164 ARG A CA 1
ATOM 1293 C C . ARG A 1 164 ? -1.398 2.221 -29.543 1.00 48.69 164 ARG A C 1
ATOM 1295 O O . ARG A 1 164 ? -0.908 1.158 -29.880 1.00 48.69 164 ARG A O 1
ATOM 1302 N N . HIS A 1 165 ? -2.639 2.629 -29.857 1.00 50.84 165 HIS A N 1
ATOM 1303 C CA . HIS A 1 165 ? -3.652 2.023 -30.752 1.00 50.84 165 HIS A CA 1
ATOM 1304 C C . HIS A 1 165 ? -4.737 1.087 -30.166 1.00 50.84 165 HIS A C 1
ATOM 1306 O O . HIS A 1 165 ? -4.797 -0.084 -30.499 1.00 50.84 165 HIS A O 1
ATOM 1312 N N . GLN A 1 166 ? -5.750 1.659 -29.494 1.00 46.47 166 GLN A N 1
ATOM 1313 C CA . GLN A 1 166 ? -7.146 1.155 -29.577 1.00 46.47 166 GLN A CA 1
ATOM 1314 C C . GLN A 1 166 ? -8.091 2.086 -30.374 1.00 46.47 166 GLN A C 1
ATOM 1316 O O . GLN A 1 166 ? -9.261 1.781 -30.585 1.00 46.47 166 GLN A O 1
ATOM 1321 N N . ARG A 1 167 ? -7.598 3.220 -30.902 1.00 46.75 167 ARG A N 1
ATOM 1322 C CA . ARG A 1 167 ? -8.394 4.182 -31.701 1.00 46.75 167 ARG A CA 1
ATOM 1323 C C . ARG A 1 167 ? -8.315 3.952 -33.223 1.00 46.75 167 ARG A C 1
ATOM 1325 O O . ARG A 1 167 ? -8.471 4.898 -33.986 1.00 46.75 167 ARG A O 1
ATOM 1332 N N . ARG A 1 168 ? -8.014 2.739 -33.700 1.00 44.88 168 ARG A N 1
ATOM 1333 C CA . ARG A 1 168 ? -7.977 2.459 -35.154 1.00 44.88 168 ARG A CA 1
ATOM 1334 C C . ARG A 1 168 ? -8.856 1.313 -35.653 1.00 44.88 168 ARG A C 1
ATOM 1336 O O . ARG A 1 168 ? -8.951 1.163 -36.861 1.00 44.88 168 ARG A O 1
ATOM 1343 N N . GLU A 1 169 ? -9.583 0.608 -34.788 1.00 41.97 169 GLU A N 1
ATOM 1344 C CA . GLU A 1 169 ? -10.401 -0.545 -35.219 1.00 41.97 169 GLU A CA 1
ATOM 1345 C C . GLU A 1 169 ? -11.916 -0.376 -34.990 1.00 41.97 169 GLU A C 1
ATOM 1347 O O . GLU A 1 169 ? -12.680 -1.321 -35.129 1.00 41.97 169 GLU A O 1
ATOM 1352 N N . ARG A 1 170 ? -12.396 0.848 -34.708 1.00 47.06 170 ARG A N 1
ATOM 1353 C CA . ARG A 1 170 ? -13.841 1.183 -34.653 1.00 47.06 170 ARG A CA 1
ATOM 1354 C C . ARG A 1 170 ? -14.309 2.128 -35.772 1.00 47.06 170 ARG A C 1
ATOM 1356 O O . ARG A 1 170 ? -15.206 2.942 -35.574 1.00 47.06 170 ARG A O 1
ATOM 1363 N N . SER A 1 171 ? -13.702 2.056 -36.954 1.00 45.66 171 SER A N 1
ATOM 1364 C CA . SER A 1 171 ? -14.239 2.691 -38.173 1.00 45.66 171 SER A CA 1
ATOM 1365 C C . SER A 1 171 ? -13.752 1.965 -39.421 1.00 45.66 171 SER A C 1
ATOM 1367 O O . SER A 1 171 ? -12.916 2.476 -40.156 1.00 45.66 171 SER A O 1
ATOM 1369 N N . ALA A 1 172 ? -14.251 0.750 -39.625 1.00 46.97 172 ALA A N 1
ATOM 1370 C CA . ALA A 1 172 ? -14.337 0.101 -40.934 1.00 46.97 172 ALA A CA 1
ATOM 1371 C C . ALA A 1 172 ? -15.265 -1.119 -40.810 1.00 46.97 172 ALA A C 1
ATOM 1373 O O . ALA A 1 172 ? -14.844 -2.259 -40.962 1.00 46.97 172 ALA A O 1
ATOM 1374 N N . GLY A 1 173 ? -16.522 -0.881 -40.443 1.00 47.81 173 GLY A N 1
ATOM 1375 C CA . GLY A 1 173 ? -17.541 -1.919 -40.362 1.00 47.81 173 GLY A CA 1
ATOM 1376 C C . GLY A 1 173 ? -18.915 -1.292 -40.535 1.00 47.81 173 GLY A C 1
ATOM 1377 O O . GLY A 1 173 ? -19.328 -0.536 -39.664 1.00 47.81 173 GLY A O 1
ATOM 1378 N N . GLU A 1 174 ? -19.553 -1.625 -41.664 1.00 41.94 174 GLU A N 1
ATOM 1379 C CA . GLU A 1 174 ? -20.953 -1.356 -42.047 1.00 41.94 174 GLU A CA 1
ATOM 1380 C C . GLU A 1 174 ? -21.250 0.111 -42.454 1.00 41.94 174 GLU A C 1
ATOM 1382 O O . GLU A 1 174 ? -20.911 1.049 -41.749 1.00 41.94 174 GLU A O 1
ATOM 1387 N N . VAL A 1 175 ? -21.826 0.433 -43.621 1.00 42.84 175 VAL A N 1
ATOM 1388 C CA . VAL A 1 175 ? -22.906 -0.221 -44.382 1.00 42.84 175 VAL A CA 1
ATOM 1389 C C . VAL A 1 175 ? -22.875 0.137 -45.884 1.00 42.84 175 VAL A C 1
ATOM 1391 O O . VAL A 1 175 ? -22.397 1.188 -46.299 1.00 42.84 175 VAL A O 1
ATOM 1394 N N . ASN A 1 176 ? -23.436 -0.787 -46.663 1.00 45.28 176 ASN A N 1
ATOM 1395 C CA . ASN A 1 176 ? -23.712 -0.803 -48.103 1.00 45.28 176 ASN A CA 1
ATOM 1396 C C . ASN A 1 176 ? -24.866 0.157 -48.522 1.00 45.28 176 ASN A C 1
ATOM 1398 O O . ASN A 1 176 ? -25.638 0.577 -47.663 1.00 45.28 176 ASN A O 1
ATOM 1402 N N . VAL A 1 177 ? -25.027 0.365 -49.844 1.00 42.72 177 VAL A N 1
ATOM 1403 C CA . VAL A 1 177 ? -26.285 0.494 -50.638 1.00 42.72 177 VAL A CA 1
ATOM 1404 C C . VAL A 1 177 ? -26.390 1.708 -51.605 1.00 42.72 177 VAL A C 1
ATOM 1406 O O . VAL A 1 177 ? -26.587 2.842 -51.189 1.00 42.72 177 VAL A O 1
ATOM 1409 N N . ALA A 1 178 ? -26.385 1.349 -52.904 1.00 38.81 178 ALA A N 1
ATOM 1410 C CA . ALA A 1 178 ? -27.117 1.856 -54.089 1.00 38.81 178 ALA A CA 1
ATOM 1411 C C . ALA A 1 178 ? -26.898 3.261 -54.701 1.00 38.81 178 ALA A C 1
ATOM 1413 O O . ALA A 1 178 ? -27.162 4.277 -54.066 1.00 38.81 178 ALA A O 1
ATOM 1414 N N . ALA A 1 179 ? -26.571 3.233 -56.007 1.00 38.00 179 ALA A N 1
ATOM 1415 C CA . ALA A 1 179 ? -26.939 4.097 -57.156 1.00 38.00 179 ALA A CA 1
ATOM 1416 C C . ALA A 1 179 ? -25.745 4.036 -58.145 1.00 38.00 179 ALA A C 1
ATOM 1418 O O . ALA A 1 179 ? -24.618 4.243 -57.707 1.00 38.00 179 ALA A O 1
ATOM 1419 N N . GLU A 1 180 ? -25.823 3.663 -59.424 1.00 35.12 180 GLU A N 1
ATOM 1420 C CA . GLU A 1 180 ? -26.866 3.632 -60.467 1.00 35.12 180 GLU A CA 1
ATOM 1421 C C . GLU A 1 180 ? -26.674 2.414 -61.393 1.00 35.12 180 GLU A C 1
ATOM 1423 O O . GLU A 1 180 ? -25.544 1.869 -61.434 1.00 35.12 180 GLU A O 1
#

Foldseek 3Di:
DDDPVVVVVVVPPPPDDDDPPPPDPPDDPVRVLVVVLVVLCVQFVDDLVLLLQLLVVLVVVLCVDPVRVVQCVVPDPDPVVVSVLSSLVLCCQRRVPPSHDDDVLVVPLVTPDAPVNLVVSLVSSLVSLVVRGDPSNSVSSSVSSVVVSVVNRVSNCVVVVVPPDPPPPPPDDDDDDDDD

InterPro domains:
  IPR001486 Truncated hemoglobin [PF01152] (45-135)
  IPR009050 Globin-like superfamily [SSF46458] (42-157)
  IPR012292 Globin/Protoglobin [G3DSA:1.10.490.10] (41-161)

Nearest PDB structures (foldseek):
  7ohd-assembly2_B  TM=5.429E-01  e=2.090E-01  Mus musculus
  7ddu-assembly2_C  TM=4.942E-01  e=1.983E-01  Mirounga angustirostris
  4vhb-assembly1_B  TM=5.774E-01  e=9.531E-01  Vitreoscilla stercoraria
  1h1x-assembly1_A  TM=3.958E-01  e=1.983E-01  Physeter macrocephalus
  1jpb-assembly1_A  TM=4.040E-01  e=2.715E-01  Physeter macrocephalus

Solvent-accessible surface area (backbone atoms only — not comparable to full-atom values): 11112 Å² total; per-residue (Å²): 133,88,61,76,74,62,59,59,67,67,69,72,76,79,83,86,87,78,75,88,74,81,70,72,76,85,73,48,75,69,57,51,50,50,54,52,31,51,53,46,30,72,69,30,68,59,49,71,65,57,45,45,50,49,50,53,56,37,53,58,49,40,64,70,31,87,80,52,22,65,65,46,64,77,72,54,85,56,61,69,64,49,48,55,53,49,37,30,39,50,40,26,71,73,46,67,66,64,69,45,85,81,60,68,61,74,71,49,59,85,49,100,72,55,70,70,55,49,53,52,51,48,54,50,45,48,57,40,28,63,76,77,35,56,70,57,29,24,51,58,49,48,62,47,50,52,56,50,45,56,52,44,53,53,51,42,38,51,76,72,55,68,74,67,78,83,88,73,82,87,79,86,78,87,83,88,86,92,87,133

Sequence (180 aa):
MPDHKMMERMAEKNMAADGPESAAPREGGPERRARITQGIMQRTGIDETMIAELVSIFYARVQLDPLLAPIFAEKVEDWDQHIEKLKAFWSSVALMSGRYHGQPMQAHLPLRIDASHFERWLDLFETTAEEVCPPAAAAHFMDRARRIADSLELGIASQRGEMRHQRRERSAGEVNVAAE

Secondary structure (DSSP, 8-state):
---HHHHHHHHSS---------------HHHHHHHHHHHHHHHH---HHHHHHHHHHHHHHHTT-TTTHHHHHTT-S-HHHHHHHHHHHHHHHHH--------HHHHHTTS---HHHHHHHHHHHHHHHHHHS-HHHHHHHHHHHHHHHHHHHHHHHHHTT----SSSSSSS--------

Organism: NCBI:txid2991712